Protein AF-A0A0D2MRW6-F1 (afdb_monomer_lite)

pLDDT: mean 80.61, std 19.68, range [34.69, 98.38]

Radius of gyration: 38.52 Å; chains: 1; bounding box: 114×59×110 Å

Foldseek 3Di:
DDPDDLQDPVSLVVLCVVLVVVLVVVLVVVVVCPQPPVVVVVLPVLVVSLVSLVVSLVNCVVVVPQEPVNLVSLLSSLLSCLSSLVLVSNLVSLCCNQPGRVVVHVVVVVVVVVVVVVVVVVVVVVVVVVVVVVVVVVVVVVVVVVVVVVVVVVVVVVVVVDDDDDDDDDDDDDDDDDDDDDDDDDDDDDDDDDDDDDDDDDPDPPPDPPPPDPDPPLLSSLLSLLLNLLLQLQQDLDRDVVVNVVSVVSDDVSSCPDPQVVLSVQLSVCLVVLVQVSNVVSLVVHDSSNVSSNVSSLLSSLLVNLLVCLVVDQKDFLVVSLVSSVVPDDPPLVSLVSNLVSLVVNCVPNPVVQSVQQNVCSVVVVRTMRGGD

Sequence (373 aa):
MQPHNLGDLDTCVRQWTVLRAEALAALAEHQLHISDAAGLATRPHLDPLVRRFRKLREALTSLGCRDAWAAEVYELSADACALAGNTAELLKCLQALVNTLYPAVEAQEARGAGRQLLQQGQQHHQQQQRQQQRQQQQQQRQQRQQQQRQQQQQQQQQAEGRPDPWDDAGTSCSGGRSAPDQAAAAGFSLQRGASWDGRGPSEAAAAAPTQHAPAGPLARRAEVHAALLLWFLCVPARPVAAEVAKRLRATPPEVVGSRDMQLALRAASALMRGNWVRLWAAARAAPPLVARVLQAGAPAARGRAARAAAAAYRVLPLGVFAGALGLEGGGCGRDAAAVRAALERAKDNLGSRWAGVALERLDGGDCADLAFR

Secondary structure (DSSP, 8-state):
-------SHHHHHHHHHHHHHHHHHHHHHHHHHTT-GGGGTTGGGSHHHHHHHHHHHHHHHHTT--SHHHHHHHHHHHHHHHHTT-HHHHHHHHHHIIIIIHHHHHHHHHHHHHHHHHHHHHHHHHHHHHHHHHHHHHHHHHHHHHHHHHHHHHHHHHHTTS----------------------------------------TT------------HHHHHHHHHHHHHHHHHHSSSS--HHHHHHHHHHS-HHHHTSHHHHHHHHHHHHHHTT-HHHHHHHHHTS-HHHHHHHHHHHHHHHHHHHHHHHHH-SEEEHHHHHHHTT-TTSTTHHHHHHHHHHHHHHHHHH-HHHHHHHHHHHHTT--SEEEP-

Organism: NCBI:txid145388

Structure (mmCIF, N/CA/C/O backbone):
data_AF-A0A0D2MRW6-F1
#
_entry.id   AF-A0A0D2MRW6-F1
#
loop_
_atom_site.group_PDB
_atom_site.id
_atom_site.type_symbol
_atom_site.label_atom_id
_atom_site.label_alt_id
_atom_site.label_comp_id
_atom_site.label_asym_id
_atom_site.label_entity_id
_atom_site.label_seq_id
_atom_site.pdbx_PDB_ins_code
_atom_site.Cartn_x
_atom_site.Cartn_y
_atom_site.Cartn_z
_atom_site.occupancy
_atom_site.B_iso_or_equiv
_atom_site.auth_seq_id
_atom_site.auth_comp_id
_atom_site.auth_asym_id
_atom_site.auth_atom_id
_atom_site.pdbx_PDB_model_num
ATOM 1 N N . MET A 1 1 ? 11.619 33.415 -0.789 1.00 49.91 1 MET A N 1
ATOM 2 C CA . MET A 1 1 ? 10.707 32.367 -0.280 1.00 49.91 1 MET A CA 1
ATOM 3 C C . MET A 1 1 ? 11.137 32.011 1.132 1.00 49.91 1 MET A C 1
ATOM 5 O O . MET A 1 1 ? 12.221 31.465 1.288 1.00 49.91 1 MET A O 1
ATOM 9 N N . GLN A 1 2 ? 10.364 32.393 2.151 1.00 42.56 2 GLN A N 1
ATOM 10 C CA . GLN A 1 2 ? 10.668 32.021 3.537 1.00 42.56 2 GLN A CA 1
ATOM 11 C C . GLN A 1 2 ? 10.428 30.511 3.728 1.00 42.56 2 GLN A C 1
ATOM 13 O O . GLN A 1 2 ? 9.444 29.990 3.195 1.00 42.56 2 GLN A O 1
ATOM 18 N N . PRO A 1 3 ? 11.310 29.780 4.433 1.00 55.06 3 PRO A N 1
ATOM 19 C CA . PRO A 1 3 ? 11.083 28.375 4.740 1.00 55.06 3 PRO A CA 1
ATOM 20 C C . PRO A 1 3 ? 9.918 28.277 5.728 1.00 55.06 3 PRO A C 1
ATOM 22 O O . PRO A 1 3 ? 10.070 28.568 6.910 1.00 55.06 3 PRO A O 1
ATOM 25 N N . HIS A 1 4 ? 8.734 27.897 5.244 1.00 59.66 4 HIS A N 1
ATOM 26 C CA . HIS A 1 4 ? 7.620 27.559 6.124 1.00 59.66 4 HIS A CA 1
ATOM 27 C C . HIS A 1 4 ? 8.046 26.392 7.014 1.00 59.66 4 HIS A C 1
ATOM 29 O O . HIS A 1 4 ? 8.290 25.285 6.530 1.00 59.66 4 HIS A O 1
ATOM 35 N N . ASN A 1 5 ? 8.187 26.674 8.307 1.00 66.56 5 ASN A N 1
ATOM 36 C CA . ASN A 1 5 ? 8.548 25.692 9.311 1.00 66.56 5 ASN A CA 1
ATOM 37 C C . ASN A 1 5 ? 7.395 24.681 9.401 1.00 66.56 5 ASN A C 1
ATOM 39 O O . ASN A 1 5 ? 6.291 25.028 9.813 1.00 66.56 5 ASN A O 1
ATOM 43 N N . LEU A 1 6 ? 7.627 23.444 8.963 1.00 69.94 6 LEU A N 1
ATOM 44 C CA . LEU A 1 6 ? 6.630 22.365 8.911 1.00 69.94 6 LEU A CA 1
ATOM 45 C C . LEU A 1 6 ? 6.348 21.732 10.286 1.00 69.94 6 LEU A C 1
ATOM 47 O O . LEU A 1 6 ? 5.912 20.591 10.368 1.00 69.94 6 LEU A O 1
ATOM 51 N N . GLY A 1 7 ? 6.623 22.459 11.369 1.00 80.75 7 GLY A N 1
ATOM 52 C CA . GLY A 1 7 ? 6.663 21.911 12.725 1.00 80.75 7 GLY A CA 1
ATOM 53 C C . GLY A 1 7 ? 5.306 21.566 13.338 1.00 80.75 7 GLY A C 1
ATOM 54 O O . GLY A 1 7 ? 5.285 21.058 14.450 1.00 80.75 7 GLY A O 1
ATOM 55 N N . ASP A 1 8 ? 4.197 21.835 12.651 1.00 93.06 8 ASP A N 1
ATOM 56 C CA . ASP A 1 8 ? 2.851 21.620 13.178 1.00 93.06 8 ASP A CA 1
ATOM 57 C C . ASP A 1 8 ? 2.026 20.677 12.287 1.00 93.06 8 ASP A C 1
ATOM 59 O O . ASP A 1 8 ? 2.085 20.732 11.049 1.00 93.06 8 ASP A O 1
ATOM 63 N N . LEU A 1 9 ? 1.242 19.815 12.937 1.00 94.44 9 LEU A N 1
ATOM 64 C CA . LEU A 1 9 ? 0.404 18.800 12.309 1.00 94.44 9 LEU A CA 1
ATOM 65 C C . LEU A 1 9 ? -0.652 19.441 11.403 1.00 94.44 9 LEU A C 1
ATOM 67 O O . LEU A 1 9 ? -0.850 18.972 10.281 1.00 94.44 9 LEU A O 1
ATOM 71 N N . ASP A 1 10 ? -1.246 20.565 11.812 1.00 95.56 10 ASP A N 1
ATOM 72 C CA . ASP A 1 10 ? -2.259 21.259 11.007 1.00 95.56 10 ASP A CA 1
ATOM 73 C C . ASP A 1 10 ? -1.681 21.778 9.687 1.00 95.56 10 ASP A C 1
ATOM 75 O O . ASP A 1 10 ? -2.340 21.773 8.641 1.00 95.56 10 ASP A O 1
ATOM 79 N N . THR A 1 11 ? -0.415 22.201 9.703 1.00 95.25 11 THR A N 1
ATOM 80 C CA . THR A 1 11 ? 0.291 22.610 8.484 1.00 95.25 11 THR A CA 1
ATOM 81 C C . THR A 1 11 ? 0.519 21.417 7.561 1.00 95.25 11 THR A C 1
ATOM 83 O O . THR A 1 11 ? 0.305 21.538 6.352 1.00 95.25 11 THR A O 1
ATOM 86 N N . CYS A 1 12 ? 0.884 20.257 8.112 1.00 95.88 12 CYS A N 1
ATOM 87 C CA . CYS A 1 12 ? 1.033 19.026 7.339 1.00 95.88 12 CYS A CA 1
ATOM 88 C C . CYS A 1 12 ? -0.302 18.579 6.717 1.00 95.88 12 CYS A C 1
ATOM 90 O O . CYS A 1 12 ? -0.328 18.225 5.538 1.00 95.88 12 CYS A O 1
ATOM 92 N N . VAL A 1 13 ? -1.416 18.667 7.454 1.00 96.75 13 VAL A N 1
ATOM 93 C CA . VAL A 1 13 ? -2.764 18.337 6.955 1.00 96.75 13 VAL A CA 1
ATOM 94 C C . VAL A 1 13 ? -3.175 19.262 5.806 1.00 96.75 13 VAL A C 1
ATOM 96 O O . VAL A 1 13 ? -3.592 18.780 4.752 1.00 96.75 13 VAL A O 1
ATOM 99 N N . ARG A 1 14 ? -2.994 20.584 5.943 1.00 96.19 14 ARG A N 1
ATOM 100 C CA . ARG A 1 14 ? -3.288 21.540 4.856 1.00 96.19 14 ARG A CA 1
ATOM 101 C C . ARG A 1 14 ? -2.461 21.258 3.602 1.00 96.19 14 ARG A C 1
ATOM 103 O O . ARG A 1 14 ? -2.995 21.269 2.494 1.00 96.19 14 ARG A O 1
ATOM 110 N N . GLN A 1 15 ? -1.164 20.994 3.769 1.00 95.81 15 GLN A N 1
ATOM 111 C CA . GLN A 1 15 ? -0.289 20.660 2.646 1.00 95.81 15 GLN A CA 1
ATOM 112 C C . GLN A 1 15 ? -0.680 19.343 1.981 1.00 95.81 15 GLN A C 1
ATOM 114 O O . GLN A 1 15 ? -0.657 19.262 0.753 1.00 95.81 15 GLN A O 1
ATOM 119 N N . TRP A 1 16 ? -1.057 18.338 2.773 1.00 97.06 16 TRP A N 1
ATOM 120 C CA . TRP A 1 16 ? -1.526 17.055 2.270 1.00 97.06 16 TRP A CA 1
ATOM 121 C C . TRP A 1 16 ? -2.763 17.208 1.388 1.00 97.06 16 TRP A C 1
ATOM 123 O O . TRP A 1 16 ? -2.761 16.670 0.289 1.00 97.06 16 TRP A O 1
ATOM 133 N N . THR A 1 17 ? -3.774 17.982 1.791 1.00 96.94 17 THR A N 1
ATOM 134 C CA . THR A 1 17 ? -4.999 18.169 0.990 1.00 96.94 17 THR A CA 1
ATOM 135 C C . THR A 1 17 ? -4.701 18.682 -0.420 1.00 96.94 17 THR A C 1
ATOM 137 O O . THR A 1 17 ? -5.194 18.124 -1.400 1.00 96.94 17 THR A O 1
ATOM 140 N N . VAL A 1 18 ? -3.849 19.707 -0.532 1.00 97.25 18 VAL A N 1
ATOM 141 C CA . VAL A 1 18 ? -3.443 20.271 -1.829 1.00 97.25 18 VAL A CA 1
ATOM 142 C C . VAL A 1 18 ? -2.606 19.261 -2.617 1.00 97.25 18 VAL A C 1
ATOM 144 O O . VAL A 1 18 ? -2.880 18.987 -3.783 1.00 97.25 18 VAL A O 1
ATOM 147 N N . LEU A 1 19 ? -1.601 18.667 -1.968 1.00 96.62 19 LEU A N 1
ATOM 148 C CA . LEU A 1 19 ? -0.667 17.741 -2.607 1.00 96.62 19 LEU A CA 1
ATOM 149 C C . LEU A 1 19 ? -1.351 16.453 -3.090 1.00 96.62 19 LEU A C 1
ATOM 151 O O . LEU A 1 19 ? -0.993 15.914 -4.134 1.00 96.62 19 LEU A O 1
ATOM 155 N N . ARG A 1 20 ? -2.355 15.979 -2.349 1.00 96.94 20 ARG A N 1
ATOM 156 C CA . ARG A 1 20 ? -3.175 14.817 -2.689 1.00 96.94 20 ARG A CA 1
ATOM 157 C C . ARG A 1 20 ? -3.976 15.068 -3.959 1.00 96.94 20 ARG A C 1
ATOM 159 O O . ARG A 1 20 ? -3.954 14.225 -4.848 1.00 96.94 20 ARG A O 1
ATOM 166 N N . ALA A 1 21 ? -4.642 16.218 -4.065 1.00 96.31 21 ALA A N 1
ATOM 167 C CA . ALA A 1 21 ? -5.410 16.573 -5.257 1.00 96.31 21 ALA A CA 1
ATOM 168 C C . ALA A 1 21 ? -4.517 16.647 -6.507 1.00 96.31 21 ALA A C 1
ATOM 170 O O . ALA A 1 21 ? -4.835 16.036 -7.526 1.00 96.31 21 ALA A O 1
ATOM 171 N N . GLU A 1 22 ? -3.364 17.315 -6.405 1.00 95.94 22 GLU A N 1
ATOM 172 C CA . GLU A 1 22 ? -2.386 17.400 -7.498 1.00 95.94 22 GLU A CA 1
ATOM 173 C C . GLU A 1 22 ? -1.854 16.020 -7.915 1.00 95.94 22 GLU A C 1
ATOM 175 O O . GLU A 1 22 ? -1.772 15.712 -9.103 1.00 95.94 22 GLU A O 1
ATOM 180 N N . ALA A 1 23 ? -1.510 15.167 -6.947 1.00 94.81 23 ALA A N 1
ATOM 181 C CA . ALA A 1 23 ? -0.982 13.839 -7.231 1.00 94.81 23 ALA A CA 1
ATOM 182 C C . ALA A 1 23 ? -2.023 12.917 -7.872 1.00 94.81 23 ALA A C 1
ATOM 184 O O . ALA A 1 23 ? -1.695 12.185 -8.803 1.00 94.81 23 ALA A O 1
ATOM 185 N N . LEU A 1 24 ? -3.275 12.963 -7.410 1.00 94.69 24 LEU A N 1
ATOM 186 C CA . LEU A 1 24 ? -4.364 12.200 -8.018 1.00 94.69 24 LEU A CA 1
ATOM 187 C C . LEU A 1 24 ? -4.648 12.668 -9.450 1.00 94.69 24 LEU A C 1
ATOM 189 O O . LEU A 1 24 ? -4.838 11.823 -10.323 1.00 94.69 24 LEU A O 1
ATOM 193 N N . ALA A 1 25 ? -4.601 13.978 -9.714 1.00 93.44 25 ALA A N 1
ATOM 194 C CA . ALA A 1 25 ? -4.730 14.517 -11.068 1.00 93.44 25 ALA A CA 1
ATOM 195 C C . ALA A 1 25 ? -3.600 14.019 -11.987 1.00 93.44 25 ALA A C 1
ATOM 197 O O . ALA A 1 25 ? -3.876 13.493 -13.063 1.00 93.44 25 ALA A O 1
ATOM 198 N N . ALA A 1 26 ? -2.345 14.080 -11.528 1.00 91.81 26 ALA A N 1
ATOM 199 C CA . ALA A 1 26 ? -1.194 13.586 -12.287 1.00 91.81 26 ALA A CA 1
ATOM 200 C C . ALA A 1 26 ? -1.258 12.068 -12.551 1.00 91.81 26 ALA A C 1
ATOM 202 O O . ALA A 1 26 ? -0.876 11.592 -13.622 1.00 91.81 26 ALA A O 1
ATOM 203 N N . LEU A 1 27 ? -1.753 11.286 -11.584 1.00 90.69 27 LEU A N 1
ATOM 204 C CA . LEU A 1 27 ? -1.948 9.844 -11.748 1.00 90.69 27 LEU A CA 1
ATOM 205 C C . LEU A 1 27 ? -3.055 9.527 -12.757 1.00 90.69 27 LEU A C 1
ATOM 207 O O . LEU A 1 27 ? -2.880 8.607 -13.557 1.00 90.69 27 LEU A O 1
ATOM 211 N N . ALA A 1 28 ? -4.161 10.273 -12.732 1.00 90.62 28 ALA A N 1
ATOM 212 C CA . ALA A 1 28 ? -5.261 10.115 -13.678 1.00 90.62 28 ALA A CA 1
ATOM 213 C C . ALA A 1 28 ? -4.832 10.482 -15.107 1.00 90.62 28 ALA A C 1
ATOM 215 O O . ALA A 1 28 ? -5.065 9.704 -16.030 1.00 90.62 28 ALA A O 1
ATOM 216 N N . GLU A 1 29 ? -4.134 11.608 -15.280 1.00 90.06 29 GLU A N 1
ATOM 217 C CA . GLU A 1 29 ? -3.581 12.030 -16.572 1.00 90.06 29 GLU A CA 1
ATOM 218 C C . GLU A 1 29 ? -2.644 10.960 -17.142 1.00 90.06 29 GLU A C 1
ATOM 220 O O . GLU A 1 29 ? -2.776 10.553 -18.294 1.00 90.06 29 GLU A O 1
ATOM 225 N N . HIS A 1 30 ? -1.746 10.409 -16.320 1.00 86.00 30 HIS A N 1
ATOM 226 C CA . HIS A 1 30 ? -0.854 9.365 -16.804 1.00 86.00 30 HIS A CA 1
ATOM 227 C C . HIS A 1 30 ? -1.573 8.058 -17.145 1.00 86.00 30 HIS A C 1
ATOM 229 O O . HIS A 1 30 ? -1.185 7.397 -18.104 1.00 86.00 30 HIS A O 1
ATOM 235 N N . GLN A 1 31 ? -2.611 7.666 -16.397 1.00 84.81 31 GLN A N 1
ATOM 236 C CA . GLN A 1 31 ? -3.382 6.455 -16.702 1.00 84.81 31 GLN A CA 1
ATOM 237 C C . GLN A 1 31 ? -4.005 6.498 -18.102 1.00 84.81 31 GLN A C 1
ATOM 239 O O . GLN A 1 31 ? -4.050 5.462 -18.762 1.00 84.81 31 GLN A O 1
ATOM 244 N N . LEU A 1 32 ? -4.400 7.681 -18.583 1.00 81.06 32 LEU A N 1
ATOM 245 C CA . LEU A 1 32 ? -4.887 7.867 -19.953 1.00 81.06 32 LEU A CA 1
ATOM 246 C C . LEU A 1 32 ? -3.791 7.638 -21.008 1.00 81.06 32 LEU A C 1
ATOM 248 O O . LEU A 1 32 ? -4.091 7.210 -22.119 1.00 81.06 32 LEU A O 1
ATOM 252 N N . HIS A 1 33 ? -2.524 7.864 -20.653 1.00 77.25 33 HIS A N 1
ATOM 253 C CA . HIS A 1 33 ? -1.378 7.782 -21.561 1.00 77.25 33 HIS A CA 1
ATOM 254 C C . HIS A 1 33 ? -0.574 6.476 -21.484 1.00 77.25 33 HIS A C 1
ATOM 256 O O . HIS A 1 33 ? 0.326 6.290 -22.299 1.00 77.25 33 HIS A O 1
ATOM 262 N N . ILE A 1 34 ? -0.870 5.548 -20.561 1.00 67.38 34 ILE A N 1
ATOM 263 C CA . ILE A 1 34 ? -0.147 4.258 -20.455 1.00 67.38 34 ILE A CA 1
ATOM 264 C C . ILE A 1 34 ? -0.222 3.444 -21.763 1.00 67.38 34 ILE A C 1
ATOM 266 O O . ILE A 1 34 ? 0.677 2.651 -22.044 1.00 67.38 34 ILE A O 1
ATOM 270 N N . SER A 1 35 ? -1.251 3.667 -22.584 1.00 64.00 35 SER A N 1
ATOM 271 C CA . SER A 1 35 ? -1.403 3.034 -23.899 1.00 64.00 35 SER A CA 1
ATOM 272 C C . SER A 1 35 ? -0.379 3.517 -24.934 1.00 64.00 35 SER A C 1
ATOM 274 O O . SER A 1 35 ? -0.072 2.780 -25.868 1.00 64.00 35 SER A O 1
ATOM 276 N N . ASP A 1 36 ? 0.198 4.708 -24.753 1.00 6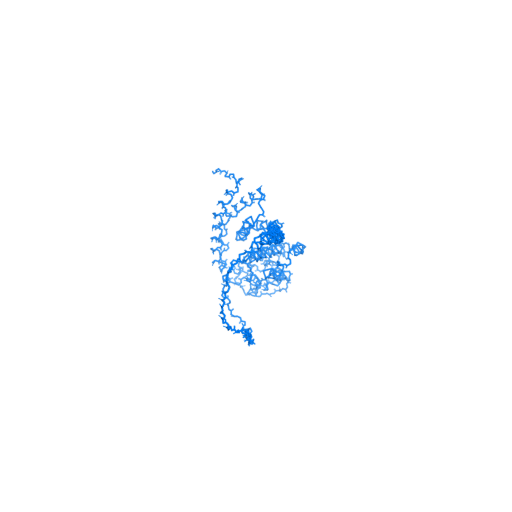2.44 36 ASP A N 1
ATOM 277 C CA . ASP A 1 36 ? 1.145 5.297 -25.693 1.00 62.44 36 ASP A CA 1
ATOM 278 C C . ASP A 1 36 ? 2.574 5.204 -25.156 1.00 62.44 36 ASP A C 1
ATOM 280 O O . ASP A 1 36 ? 2.989 5.925 -24.247 1.00 62.44 36 ASP A O 1
ATOM 284 N N . ALA A 1 37 ? 3.400 4.373 -25.798 1.00 55.09 37 ALA A N 1
ATOM 285 C CA . ALA A 1 37 ? 4.831 4.244 -25.496 1.00 55.09 37 ALA A CA 1
ATOM 286 C C . ALA A 1 37 ? 5.615 5.583 -25.557 1.00 55.09 37 ALA A C 1
ATOM 288 O O . ALA A 1 37 ? 6.747 5.662 -25.076 1.00 55.09 37 ALA A O 1
ATOM 289 N N . ALA A 1 38 ? 5.020 6.646 -26.118 1.00 55.19 38 ALA A N 1
ATOM 290 C CA . ALA A 1 38 ? 5.551 8.009 -26.134 1.00 55.19 38 ALA A CA 1
ATOM 291 C C . ALA A 1 38 ? 5.501 8.725 -24.762 1.00 55.19 38 ALA A C 1
ATOM 293 O O . ALA A 1 38 ? 6.235 9.693 -24.557 1.00 55.19 38 ALA A O 1
ATOM 294 N N . GLY A 1 39 ? 4.718 8.231 -23.794 1.00 55.97 39 GLY A N 1
ATOM 295 C CA . GLY A 1 39 ? 4.533 8.846 -22.468 1.00 55.97 39 GLY A CA 1
ATOM 296 C C . GLY A 1 39 ? 5.763 8.837 -21.547 1.00 55.97 39 GLY A C 1
ATOM 297 O O . GLY A 1 39 ? 5.710 9.330 -20.424 1.00 55.97 39 GLY A O 1
ATOM 298 N N . LEU A 1 40 ? 6.900 8.290 -21.989 1.00 59.25 40 LEU A N 1
ATOM 299 C CA . LEU A 1 40 ? 8.148 8.318 -21.219 1.00 59.25 40 LEU A CA 1
ATOM 300 C C . LEU A 1 40 ? 8.840 9.694 -21.244 1.00 59.25 40 LEU A C 1
ATOM 302 O O . LEU A 1 40 ? 9.659 9.964 -20.365 1.00 59.25 40 LEU A O 1
ATOM 306 N N . ALA A 1 41 ? 8.517 10.561 -22.210 1.00 60.91 41 ALA A N 1
ATOM 307 C CA . ALA A 1 41 ? 9.129 11.886 -22.346 1.00 60.91 41 ALA A CA 1
ATOM 308 C C . ALA A 1 41 ? 8.538 12.950 -21.393 1.00 60.91 41 ALA A C 1
ATOM 310 O O . ALA A 1 41 ? 9.210 13.932 -21.094 1.00 60.91 41 ALA A O 1
ATOM 311 N N . THR A 1 42 ? 7.332 12.746 -20.848 1.00 63.62 42 THR A N 1
ATOM 312 C CA . THR A 1 42 ? 6.627 13.693 -19.951 1.00 63.62 42 THR A CA 1
ATOM 313 C C . THR A 1 42 ? 7.021 13.591 -18.470 1.00 63.62 42 THR A C 1
ATOM 315 O O . THR A 1 42 ? 6.467 14.277 -17.614 1.00 63.62 42 THR A O 1
ATOM 318 N N . ARG A 1 43 ? 8.058 12.808 -18.150 1.00 67.12 43 ARG A N 1
ATOM 319 C CA . ARG A 1 43 ? 8.590 12.629 -16.786 1.00 67.12 43 ARG A CA 1
ATOM 320 C C . ARG A 1 43 ? 9.088 13.892 -16.048 1.00 67.12 43 ARG A C 1
ATOM 322 O O . ARG A 1 43 ? 8.927 13.909 -14.827 1.00 67.12 43 ARG A O 1
ATOM 329 N N . PRO A 1 44 ? 9.664 14.941 -16.681 1.00 66.44 44 PRO A N 1
ATOM 330 C CA . PRO A 1 44 ? 10.307 16.031 -15.931 1.00 66.44 44 PRO A CA 1
ATOM 331 C C . PRO A 1 44 ? 9.343 16.908 -15.110 1.00 66.44 44 PRO A C 1
ATOM 333 O O . PRO A 1 44 ? 9.791 17.655 -14.242 1.00 66.44 44 PRO A O 1
ATOM 336 N N . HIS A 1 45 ? 8.026 16.800 -15.308 1.00 83.12 45 HIS A N 1
ATOM 337 C CA . HIS A 1 45 ? 7.046 17.603 -14.567 1.00 83.12 45 HIS A CA 1
ATOM 338 C C . HIS A 1 45 ? 6.712 17.072 -13.162 1.00 83.12 45 HIS A C 1
ATOM 340 O O . HIS A 1 45 ? 6.105 17.792 -12.371 1.00 83.12 45 HIS A O 1
ATOM 346 N N . LEU A 1 46 ? 7.133 15.851 -12.806 1.00 92.12 46 LEU A N 1
ATOM 347 C CA . LEU A 1 46 ? 6.770 15.219 -11.527 1.00 92.12 46 LEU A CA 1
ATOM 348 C C . LEU A 1 46 ? 7.794 15.436 -10.405 1.00 92.12 46 LEU A C 1
ATOM 350 O O . LEU A 1 46 ? 7.493 15.205 -9.232 1.00 92.12 46 LEU A O 1
ATOM 354 N N . ASP A 1 47 ? 8.990 15.927 -10.724 1.00 93.94 47 ASP A N 1
ATOM 355 C CA . ASP A 1 47 ? 10.036 16.191 -9.731 1.00 93.94 47 ASP A CA 1
ATOM 356 C C . ASP A 1 47 ? 9.611 17.181 -8.629 1.00 93.94 47 ASP A C 1
ATOM 358 O O . ASP A 1 47 ? 9.892 16.915 -7.452 1.00 93.94 47 ASP A O 1
ATOM 362 N N . PRO A 1 48 ? 8.911 18.298 -8.930 1.00 95.50 48 PRO A N 1
ATOM 363 C CA . PRO A 1 48 ? 8.396 19.192 -7.894 1.00 95.50 48 PRO A CA 1
ATOM 364 C C . PRO A 1 48 ? 7.430 18.486 -6.935 1.00 95.50 48 PRO A C 1
ATOM 366 O O . PRO A 1 48 ? 7.493 18.712 -5.722 1.00 95.50 48 PRO A O 1
ATOM 369 N N . LEU A 1 49 ? 6.586 17.592 -7.462 1.00 95.75 49 LEU A N 1
ATOM 370 C CA . LEU A 1 49 ? 5.621 16.815 -6.686 1.00 95.75 49 LEU A CA 1
ATOM 371 C C . LEU A 1 49 ? 6.340 15.852 -5.730 1.00 95.75 49 LEU A C 1
ATOM 373 O O . LEU A 1 49 ? 6.081 15.858 -4.525 1.00 95.75 49 LEU A O 1
ATOM 377 N N . VAL A 1 50 ? 7.323 15.095 -6.231 1.00 96.75 50 VAL A N 1
ATOM 378 C CA . VAL A 1 50 ? 8.135 14.174 -5.413 1.00 96.75 50 VAL A CA 1
ATOM 379 C C . VAL A 1 50 ? 8.905 14.921 -4.318 1.00 96.75 50 VAL A C 1
ATOM 381 O O . VAL A 1 50 ? 8.963 14.455 -3.178 1.00 96.75 50 VAL A O 1
ATOM 384 N N . ARG A 1 51 ? 9.458 16.107 -4.614 1.00 96.62 51 ARG A N 1
ATOM 385 C CA . ARG A 1 51 ? 10.146 16.943 -3.610 1.00 96.62 51 ARG A CA 1
ATOM 386 C C . ARG A 1 51 ? 9.201 17.412 -2.504 1.00 96.62 51 ARG A C 1
ATOM 388 O O . ARG A 1 51 ? 9.599 17.422 -1.340 1.00 96.62 51 ARG A O 1
ATOM 395 N N . ARG A 1 52 ? 7.964 17.792 -2.840 1.00 97.06 52 ARG A N 1
ATOM 396 C CA . ARG A 1 52 ? 6.944 18.178 -1.849 1.00 97.06 52 ARG A CA 1
ATOM 397 C C . ARG A 1 52 ? 6.529 16.994 -0.983 1.00 97.06 52 ARG A C 1
ATOM 399 O O . ARG A 1 52 ? 6.511 17.135 0.237 1.00 97.06 52 ARG A O 1
ATOM 406 N N . PHE A 1 53 ? 6.305 15.822 -1.581 1.00 97.69 53 PHE A N 1
ATOM 407 C CA . PHE A 1 53 ? 6.044 14.600 -0.818 1.00 97.69 53 PHE A CA 1
ATOM 408 C C . PHE A 1 53 ? 7.187 14.260 0.131 1.00 97.69 53 PHE A C 1
ATOM 410 O O . PHE A 1 53 ? 6.937 13.900 1.278 1.00 97.69 53 PHE A O 1
ATOM 417 N N . ARG A 1 54 ? 8.439 14.400 -0.315 1.00 97.81 54 ARG A N 1
ATOM 418 C CA . ARG A 1 54 ? 9.606 14.153 0.534 1.00 97.81 54 ARG A CA 1
ATOM 419 C C . ARG A 1 54 ? 9.610 15.057 1.767 1.00 97.81 54 ARG A C 1
ATOM 421 O O . ARG A 1 54 ? 9.728 14.539 2.871 1.00 97.81 54 ARG A O 1
ATOM 428 N N . LYS A 1 55 ? 9.408 16.368 1.591 1.00 96.75 55 LYS A N 1
ATOM 429 C CA . LYS A 1 55 ? 9.320 17.322 2.712 1.00 96.75 55 LYS A CA 1
ATOM 430 C C . LYS A 1 55 ? 8.201 16.957 3.688 1.00 96.75 55 LYS A C 1
ATOM 432 O O . LYS A 1 55 ? 8.420 16.975 4.895 1.00 96.75 55 LYS A O 1
ATOM 437 N N . LEU A 1 56 ? 7.028 16.586 3.170 1.00 96.88 56 LEU A N 1
ATOM 438 C CA . LEU A 1 56 ? 5.902 16.160 4.000 1.00 96.88 56 LEU A CA 1
ATOM 439 C C . LEU A 1 56 ? 6.250 14.894 4.801 1.00 96.88 56 LEU A C 1
ATOM 441 O O . LEU A 1 56 ? 6.064 14.871 6.010 1.00 96.88 56 LEU A O 1
ATOM 445 N N . ARG A 1 57 ? 6.829 13.865 4.168 1.00 97.75 57 ARG A N 1
ATOM 446 C CA . ARG A 1 57 ? 7.259 12.635 4.859 1.00 97.75 57 ARG A CA 1
ATOM 447 C C . ARG A 1 57 ? 8.309 12.891 5.938 1.00 97.75 57 ARG A C 1
ATOM 449 O O . ARG A 1 57 ? 8.242 12.273 7.000 1.00 97.75 57 ARG A O 1
ATOM 456 N N . GLU A 1 58 ? 9.273 13.770 5.672 1.00 97.06 58 GLU A N 1
ATOM 457 C CA . GLU A 1 58 ? 10.297 14.173 6.644 1.00 97.06 58 GLU A CA 1
ATOM 458 C C . GLU A 1 58 ? 9.643 14.856 7.859 1.00 97.06 58 GLU A C 1
ATOM 460 O O . GLU A 1 58 ? 9.957 14.505 8.999 1.00 97.06 58 GLU A O 1
ATOM 465 N N . ALA A 1 59 ? 8.664 15.740 7.635 1.00 96.50 59 ALA A N 1
ATOM 466 C CA . ALA A 1 59 ? 7.892 16.372 8.706 1.00 96.50 59 ALA A CA 1
ATOM 467 C C . ALA A 1 59 ? 7.095 15.352 9.541 1.00 96.50 59 ALA A C 1
ATOM 469 O O . ALA A 1 59 ? 7.237 15.323 10.760 1.00 96.50 59 ALA A O 1
ATOM 470 N N . LEU A 1 60 ? 6.347 14.443 8.903 1.00 96.62 60 LEU A N 1
ATOM 471 C CA . LEU A 1 60 ? 5.604 13.374 9.594 1.00 96.62 60 LEU A CA 1
ATOM 472 C C . LEU A 1 60 ? 6.506 12.472 10.434 1.00 96.62 60 LEU A C 1
ATOM 474 O O . LEU A 1 60 ? 6.160 12.099 11.553 1.00 96.62 60 LEU A O 1
ATOM 478 N N . THR A 1 61 ? 7.679 12.139 9.897 1.00 96.75 61 THR A N 1
ATOM 479 C CA . THR A 1 61 ? 8.675 11.332 10.607 1.00 96.75 61 THR A CA 1
ATOM 480 C C . THR A 1 61 ? 9.201 12.076 11.831 1.00 96.75 61 THR A C 1
ATOM 482 O O . THR A 1 61 ? 9.349 11.471 12.890 1.00 96.75 61 THR A O 1
ATOM 485 N N . SER A 1 62 ? 9.427 13.387 11.705 1.00 96.25 62 SER A N 1
ATOM 486 C CA . SER A 1 62 ? 9.908 14.246 12.794 1.00 96.25 62 SER A CA 1
ATOM 487 C C . SER A 1 62 ? 8.860 14.414 13.898 1.00 96.25 62 SER A C 1
ATOM 489 O O . SER A 1 62 ? 9.206 14.453 15.074 1.00 96.25 62 SER A O 1
ATOM 491 N N . LEU A 1 63 ? 7.577 14.442 13.526 1.00 96.19 63 LEU A N 1
ATOM 492 C CA . LEU A 1 63 ? 6.435 14.453 14.445 1.00 96.19 63 LEU A CA 1
ATOM 493 C C . LEU A 1 63 ? 6.127 13.073 15.053 1.00 96.19 63 LEU A C 1
ATOM 495 O O . LEU A 1 63 ? 5.287 12.964 15.942 1.00 96.19 63 LEU A O 1
ATOM 499 N N . GLY A 1 64 ? 6.778 12.003 14.585 1.00 96.56 64 GLY A N 1
ATOM 500 C CA . GLY A 1 64 ? 6.512 10.641 15.047 1.00 96.56 64 GLY A CA 1
ATOM 501 C C . GLY A 1 64 ? 5.146 10.084 14.620 1.00 96.56 64 GLY A C 1
ATOM 502 O O . GLY A 1 64 ? 4.681 9.111 15.216 1.00 96.56 64 GLY A O 1
ATOM 503 N N . CYS A 1 65 ? 4.507 10.658 13.595 1.00 97.25 65 CYS A N 1
ATOM 504 C CA . CYS A 1 65 ? 3.217 10.201 13.077 1.00 97.25 65 CYS A CA 1
ATOM 505 C C . CYS A 1 65 ? 3.360 8.825 12.404 1.00 97.25 65 CYS A C 1
ATOM 507 O O . CYS A 1 65 ? 4.134 8.657 11.459 1.00 97.25 65 CYS A O 1
ATOM 509 N N . ARG A 1 66 ? 2.618 7.826 12.898 1.00 97.62 66 ARG A N 1
ATOM 510 C CA . ARG A 1 66 ? 2.633 6.432 12.402 1.00 97.62 66 ARG A CA 1
ATOM 511 C C . ARG A 1 66 ? 1.230 5.830 12.293 1.00 97.62 66 ARG A C 1
ATOM 513 O O . ARG A 1 66 ? 1.046 4.635 12.502 1.00 97.62 66 ARG A O 1
ATOM 520 N N . ASP A 1 67 ? 0.244 6.680 12.063 1.00 97.06 67 ASP A N 1
ATOM 521 C CA . ASP A 1 67 ? -1.160 6.307 11.943 1.00 97.06 67 ASP A CA 1
ATOM 522 C C . ASP A 1 67 ? -1.557 6.013 10.487 1.00 97.06 67 ASP A C 1
ATOM 524 O O . ASP A 1 67 ? -0.732 6.027 9.567 1.00 97.06 67 ASP A O 1
ATOM 528 N N . ALA A 1 68 ? -2.842 5.714 10.280 1.00 96.88 68 ALA A N 1
ATOM 529 C CA . ALA A 1 68 ? -3.397 5.418 8.961 1.00 96.88 68 ALA A CA 1
ATOM 530 C C . ALA A 1 68 ? -3.226 6.587 7.976 1.00 96.88 68 ALA A C 1
ATOM 532 O O . ALA A 1 68 ? -3.044 6.366 6.780 1.00 96.88 68 ALA A O 1
ATOM 533 N N . TRP A 1 69 ? -3.223 7.824 8.475 1.00 97.31 69 TRP A N 1
ATOM 534 C CA . TRP A 1 69 ? -3.004 9.002 7.646 1.00 97.31 69 TRP A CA 1
ATOM 535 C C . TRP A 1 69 ? -1.559 9.079 7.141 1.00 97.31 69 TRP A C 1
ATOM 537 O O . TRP A 1 69 ? -1.331 9.274 5.946 1.00 97.31 69 TRP A O 1
ATOM 547 N N . ALA A 1 70 ? -0.571 8.835 8.008 1.00 97.94 70 ALA A N 1
ATOM 548 C CA . ALA A 1 70 ? 0.821 8.731 7.578 1.00 97.94 70 ALA A CA 1
ATOM 549 C C . ALA A 1 70 ? 1.018 7.611 6.537 1.00 97.94 70 ALA A C 1
ATOM 551 O O . ALA A 1 70 ? 1.767 7.796 5.575 1.00 97.94 70 ALA A O 1
ATOM 552 N N . ALA A 1 71 ? 0.324 6.475 6.683 1.00 97.94 71 ALA A N 1
ATOM 553 C CA . ALA A 1 71 ? 0.336 5.411 5.679 1.00 97.94 71 ALA A CA 1
ATOM 554 C C . ALA A 1 71 ? -0.205 5.894 4.320 1.00 97.94 71 ALA A C 1
ATOM 556 O O . ALA A 1 71 ? 0.485 5.725 3.315 1.00 97.94 71 ALA A O 1
ATOM 557 N N . GLU A 1 72 ? -1.354 6.579 4.282 1.00 97.56 72 GLU A N 1
ATOM 558 C CA . GLU A 1 72 ? -1.931 7.134 3.043 1.00 97.56 72 GLU A CA 1
ATOM 559 C C . GLU A 1 72 ? -0.954 8.093 2.332 1.00 97.56 72 GLU A C 1
ATOM 561 O O . GLU A 1 72 ? -0.759 8.018 1.114 1.00 97.56 72 GLU A O 1
ATOM 566 N N . VAL A 1 73 ? -0.268 8.955 3.094 1.00 97.81 73 VAL A N 1
ATOM 567 C CA . VAL A 1 73 ? 0.735 9.890 2.556 1.00 97.81 73 VAL A CA 1
ATOM 568 C C . VAL A 1 73 ? 1.889 9.150 1.880 1.00 97.81 73 VAL A C 1
ATOM 570 O O . VAL A 1 73 ? 2.332 9.520 0.787 1.00 97.81 73 VAL A O 1
ATOM 573 N N . TYR A 1 74 ? 2.396 8.102 2.527 1.00 98.38 74 TYR A N 1
ATOM 574 C CA . TYR A 1 74 ? 3.491 7.303 1.989 1.00 98.38 74 TYR A CA 1
ATOM 575 C C . TYR A 1 74 ? 3.057 6.448 0.793 1.00 98.38 74 TYR A C 1
ATOM 577 O O . TYR A 1 74 ? 3.838 6.297 -0.147 1.00 98.38 74 TYR A O 1
ATOM 585 N N . GLU A 1 75 ? 1.831 5.924 0.790 1.00 97.56 75 GLU A N 1
ATOM 586 C CA . GLU A 1 75 ? 1.270 5.163 -0.328 1.00 97.56 75 GLU A CA 1
ATOM 587 C C . GLU A 1 75 ? 1.144 6.020 -1.586 1.00 97.56 75 GLU A C 1
ATOM 589 O O . GLU A 1 75 ? 1.635 5.627 -2.645 1.00 97.56 75 GLU A O 1
ATOM 594 N N . LEU A 1 76 ? 0.545 7.208 -1.476 1.00 97.19 76 LEU A N 1
ATOM 595 C CA . LEU A 1 76 ? 0.399 8.106 -2.621 1.00 97.19 76 LEU A CA 1
ATOM 596 C C . LEU A 1 76 ? 1.756 8.637 -3.091 1.00 97.19 76 LEU A C 1
ATOM 598 O O . LEU A 1 76 ? 2.000 8.782 -4.291 1.00 97.19 76 LEU A O 1
ATOM 602 N N . SER A 1 77 ? 2.685 8.870 -2.159 1.00 97.81 77 SER A N 1
ATOM 603 C CA . SER A 1 77 ? 4.049 9.201 -2.548 1.00 97.81 77 SER A CA 1
ATOM 604 C C . SER A 1 77 ? 4.749 8.052 -3.270 1.00 97.81 77 SER A C 1
ATOM 606 O O . SER A 1 77 ? 5.568 8.334 -4.143 1.00 97.81 77 SER A O 1
ATOM 608 N N . ALA A 1 78 ? 4.498 6.791 -2.912 1.00 97.56 78 ALA A N 1
ATOM 609 C CA . ALA A 1 78 ? 5.080 5.658 -3.622 1.00 97.56 78 ALA A CA 1
ATOM 610 C C . ALA A 1 78 ? 4.588 5.636 -5.077 1.00 97.56 78 ALA A C 1
ATOM 612 O O . ALA A 1 78 ? 5.403 5.490 -5.987 1.00 97.56 78 ALA A O 1
ATOM 613 N N . ASP A 1 79 ? 3.299 5.890 -5.314 1.00 95.62 79 ASP A N 1
ATOM 614 C CA . ASP A 1 79 ? 2.760 6.023 -6.671 1.00 95.62 79 ASP A CA 1
ATOM 615 C C . ASP A 1 79 ? 3.415 7.169 -7.446 1.00 95.62 79 ASP A C 1
ATOM 617 O O . ASP A 1 79 ? 3.861 6.965 -8.575 1.00 95.62 79 ASP A O 1
ATOM 621 N N . ALA A 1 80 ? 3.535 8.352 -6.834 1.00 95.31 80 ALA A N 1
ATOM 622 C CA . ALA A 1 80 ? 4.174 9.507 -7.460 1.00 95.31 80 ALA A CA 1
ATOM 623 C C . ALA A 1 80 ? 5.661 9.254 -7.771 1.00 95.31 80 ALA A C 1
ATOM 625 O O . ALA A 1 80 ? 6.137 9.598 -8.852 1.00 95.31 80 ALA A O 1
ATOM 626 N N . CYS A 1 81 ? 6.405 8.612 -6.862 1.00 95.94 81 CYS A N 1
ATOM 627 C CA . CYS A 1 81 ? 7.807 8.254 -7.084 1.00 95.94 81 CYS A CA 1
ATOM 628 C C . CYS A 1 81 ? 7.967 7.196 -8.182 1.00 95.94 81 CYS A C 1
ATOM 630 O O . CYS A 1 81 ? 8.880 7.306 -9.002 1.00 95.94 81 CYS A O 1
ATOM 632 N N . ALA A 1 82 ? 7.088 6.191 -8.215 1.00 93.94 82 ALA A N 1
ATOM 633 C CA . ALA A 1 82 ? 7.080 5.174 -9.260 1.00 93.94 82 ALA A CA 1
ATOM 634 C C . ALA A 1 82 ? 6.775 5.794 -10.628 1.00 93.94 82 ALA A C 1
ATOM 636 O O . ALA A 1 82 ? 7.458 5.492 -11.606 1.00 93.94 82 ALA A O 1
ATOM 637 N N . LEU A 1 83 ? 5.810 6.713 -10.674 1.00 91.50 83 LEU A N 1
ATOM 638 C CA . LEU A 1 83 ? 5.433 7.444 -11.875 1.00 91.50 83 LEU A CA 1
ATOM 639 C C . LEU A 1 83 ? 6.565 8.352 -12.390 1.00 91.50 83 LEU A C 1
ATOM 641 O O . LEU A 1 83 ? 6.890 8.332 -13.576 1.00 91.50 83 LEU A O 1
ATOM 645 N N . ALA A 1 84 ? 7.221 9.090 -11.492 1.00 92.62 84 ALA A N 1
ATOM 646 C CA . ALA A 1 84 ? 8.374 9.931 -11.816 1.00 92.62 84 ALA A CA 1
ATOM 647 C C . ALA A 1 84 ? 9.632 9.125 -12.201 1.00 92.62 84 ALA A C 1
ATOM 649 O O . ALA A 1 84 ? 10.625 9.695 -12.646 1.00 92.62 84 ALA A O 1
ATOM 650 N N . GLY A 1 85 ? 9.633 7.801 -12.004 1.00 91.44 85 GLY A N 1
ATOM 651 C CA . GLY A 1 85 ? 10.817 6.962 -12.193 1.00 91.44 85 GLY A CA 1
ATOM 652 C C . GLY A 1 85 ? 11.911 7.191 -11.141 1.00 91.44 85 GLY A C 1
ATOM 653 O O . GLY A 1 85 ? 13.050 6.769 -11.340 1.00 91.44 85 GLY A O 1
ATOM 654 N N . ASN A 1 86 ? 11.590 7.829 -10.011 1.00 94.88 86 ASN A N 1
ATOM 655 C CA . ASN A 1 86 ? 12.528 8.060 -8.915 1.00 94.88 86 ASN A CA 1
ATOM 656 C C . ASN A 1 86 ? 12.610 6.816 -8.016 1.00 94.88 86 ASN A C 1
ATOM 658 O O . ASN A 1 86 ? 11.959 6.715 -6.973 1.00 94.88 86 ASN A O 1
ATOM 662 N N . THR A 1 87 ? 13.414 5.842 -8.444 1.00 94.12 87 THR A N 1
ATOM 663 C CA . THR A 1 87 ? 13.517 4.521 -7.804 1.00 94.12 87 THR A CA 1
ATOM 664 C C . THR A 1 87 ? 14.090 4.560 -6.386 1.00 94.12 87 THR A C 1
ATOM 666 O O . THR A 1 87 ? 13.734 3.705 -5.573 1.00 94.12 87 THR A O 1
ATOM 669 N N . ALA A 1 88 ? 14.941 5.544 -6.074 1.00 95.44 88 ALA A N 1
ATOM 670 C CA . ALA A 1 88 ? 15.538 5.709 -4.752 1.00 95.44 88 ALA A CA 1
ATOM 671 C C . ALA A 1 88 ? 14.504 6.179 -3.719 1.00 95.44 88 ALA A C 1
ATOM 673 O O . ALA A 1 88 ? 14.394 5.591 -2.643 1.00 95.44 88 ALA A O 1
ATOM 674 N N . GLU A 1 89 ? 13.713 7.205 -4.047 1.00 96.81 89 GLU A N 1
ATOM 675 C CA . GLU A 1 89 ? 12.630 7.663 -3.168 1.00 96.81 89 GLU A CA 1
ATOM 676 C C . GLU A 1 89 ? 11.487 6.646 -3.093 1.00 96.81 89 GLU A C 1
ATOM 678 O O . GLU A 1 89 ? 10.923 6.445 -2.017 1.00 96.81 89 GLU A O 1
ATOM 683 N N . LEU A 1 90 ? 11.201 5.937 -4.192 1.00 97.06 90 LEU A N 1
ATOM 684 C CA . LEU A 1 90 ? 10.247 4.830 -4.194 1.00 97.06 90 LEU A CA 1
ATOM 685 C C . LEU A 1 90 ? 10.637 3.748 -3.181 1.00 97.06 90 LEU A C 1
ATOM 687 O O . LEU A 1 90 ? 9.807 3.357 -2.363 1.00 97.06 90 LEU A O 1
ATOM 691 N N . LEU A 1 91 ? 11.897 3.292 -3.195 1.00 96.88 91 LEU A N 1
ATOM 692 C CA . LEU A 1 91 ? 12.369 2.281 -2.246 1.00 96.88 91 LEU A CA 1
ATOM 693 C C . LEU A 1 91 ? 12.168 2.735 -0.797 1.00 96.88 91 LEU A C 1
ATOM 695 O O . LEU A 1 91 ? 11.663 1.960 0.012 1.00 96.88 91 LEU A O 1
ATOM 699 N N . LYS A 1 92 ? 12.528 3.985 -0.477 1.00 97.62 92 LYS A N 1
ATOM 700 C CA . LYS A 1 92 ? 12.346 4.543 0.871 1.00 97.62 92 LYS A CA 1
ATOM 701 C C . LYS A 1 92 ? 10.878 4.511 1.296 1.00 97.62 92 LYS A C 1
ATOM 703 O O . LYS A 1 92 ? 10.589 4.116 2.423 1.00 97.62 92 LYS A O 1
ATOM 708 N N . CYS A 1 93 ? 9.957 4.877 0.398 1.00 98.25 93 CYS A N 1
ATOM 709 C CA . CYS A 1 93 ? 8.521 4.842 0.683 1.00 98.25 93 CYS A CA 1
ATOM 710 C C . CYS A 1 93 ? 8.039 3.410 0.950 1.00 98.25 93 CYS A C 1
ATOM 712 O O . CYS A 1 93 ? 7.428 3.155 1.985 1.00 98.25 93 CYS A O 1
ATOM 714 N N . LEU A 1 94 ? 8.374 2.468 0.062 1.00 98.00 94 LEU A N 1
ATOM 715 C CA . LEU A 1 94 ? 7.988 1.060 0.197 1.00 98.00 94 LEU A CA 1
ATOM 716 C C . LEU A 1 94 ? 8.553 0.431 1.481 1.00 98.00 94 LEU A C 1
ATOM 718 O O . LEU A 1 94 ? 7.848 -0.284 2.190 1.00 98.00 94 LEU A O 1
ATOM 722 N N . GLN A 1 95 ? 9.814 0.715 1.815 1.00 97.56 95 GLN A N 1
ATOM 723 C CA . GLN A 1 95 ? 10.437 0.224 3.043 1.00 97.56 95 GLN A CA 1
ATOM 724 C C . GLN A 1 95 ? 9.788 0.811 4.298 1.00 97.56 95 GLN A C 1
ATOM 726 O O . GLN A 1 95 ? 9.580 0.068 5.255 1.00 97.56 95 GLN A O 1
ATOM 731 N N . ALA A 1 96 ? 9.474 2.107 4.318 1.00 98.19 96 ALA A N 1
ATOM 732 C CA . ALA A 1 96 ? 8.815 2.736 5.460 1.00 98.19 96 ALA A CA 1
ATOM 733 C C . ALA A 1 96 ? 7.387 2.207 5.668 1.00 98.19 96 ALA A C 1
ATOM 735 O O . ALA A 1 96 ? 7.006 1.921 6.803 1.00 98.19 96 ALA A O 1
ATOM 736 N N . LEU A 1 97 ? 6.632 2.004 4.581 1.00 98.31 97 LEU A N 1
ATOM 737 C CA . LEU A 1 97 ? 5.295 1.405 4.627 1.00 98.31 97 LEU A CA 1
ATOM 738 C C . LEU A 1 97 ? 5.330 0.011 5.253 1.00 98.31 97 LEU A C 1
ATOM 740 O O . LEU A 1 97 ? 4.679 -0.227 6.267 1.00 98.31 97 LEU A O 1
ATOM 744 N N . VAL A 1 98 ? 6.150 -0.878 4.689 1.00 97.81 98 VAL A N 1
ATOM 745 C CA . VAL A 1 98 ? 6.201 -2.291 5.084 1.00 97.81 98 VAL A CA 1
ATOM 746 C C . VAL A 1 98 ? 6.808 -2.495 6.474 1.00 97.81 98 VAL A C 1
ATOM 748 O O . VAL A 1 98 ? 6.337 -3.341 7.225 1.00 97.81 98 VAL A O 1
ATOM 751 N N . ASN A 1 99 ? 7.864 -1.757 6.831 1.00 97.38 99 ASN A N 1
ATOM 752 C CA . ASN A 1 99 ? 8.595 -2.014 8.079 1.00 97.38 99 ASN A CA 1
ATOM 753 C C . ASN A 1 99 ? 8.086 -1.219 9.278 1.00 97.38 99 ASN A C 1
ATOM 755 O O . ASN A 1 99 ? 8.322 -1.634 10.410 1.00 97.38 99 ASN A O 1
ATOM 759 N N . THR A 1 100 ? 7.456 -0.068 9.043 1.00 98.00 100 THR A N 1
ATOM 760 C CA . THR A 1 100 ? 7.167 0.889 10.115 1.00 98.00 100 THR A CA 1
ATOM 761 C C . THR A 1 100 ? 5.688 1.222 10.190 1.00 98.00 100 THR A C 1
ATOM 763 O O . THR A 1 100 ? 5.113 1.135 11.271 1.00 98.00 100 THR A O 1
ATOM 766 N N . LEU A 1 101 ? 5.069 1.615 9.073 1.00 97.94 101 LEU A N 1
ATOM 767 C CA . LEU A 1 101 ? 3.716 2.173 9.098 1.00 97.94 101 LEU A CA 1
ATOM 768 C C . LEU A 1 101 ? 2.643 1.089 9.191 1.00 97.94 101 LEU A C 1
ATOM 770 O O . LEU A 1 101 ? 1.830 1.155 10.105 1.00 97.94 101 LEU A O 1
ATOM 774 N N . TYR A 1 102 ? 2.651 0.061 8.338 1.00 97.75 102 TYR A N 1
ATOM 775 C CA . TYR A 1 102 ? 1.622 -0.986 8.410 1.00 97.75 102 TYR A CA 1
ATOM 776 C C . TYR A 1 102 ? 1.609 -1.745 9.741 1.00 97.75 102 TYR A C 1
ATOM 778 O O . TYR A 1 102 ? 0.531 -1.824 10.332 1.00 97.75 102 TYR A O 1
ATOM 786 N N . PRO A 1 103 ? 2.755 -2.187 10.302 1.00 97.81 103 PRO A N 1
ATOM 787 C CA . PRO A 1 103 ? 2.750 -2.801 11.629 1.00 97.81 103 PRO A CA 1
ATOM 788 C C . PRO A 1 103 ? 2.230 -1.857 12.726 1.00 97.81 103 PRO A C 1
ATOM 790 O O . PRO A 1 103 ? 1.570 -2.297 13.667 1.00 97.81 103 PRO A O 1
ATOM 793 N N . ALA A 1 104 ? 2.510 -0.551 12.625 1.00 97.38 104 ALA A N 1
ATOM 794 C CA . ALA A 1 104 ? 2.017 0.433 13.587 1.00 97.38 104 ALA A CA 1
ATOM 795 C C . ALA A 1 104 ? 0.499 0.645 13.477 1.00 97.38 104 ALA A C 1
ATOM 797 O O . ALA A 1 104 ? -0.176 0.681 14.506 1.00 97.38 104 ALA A O 1
ATOM 798 N N . VAL A 1 105 ? -0.035 0.733 12.256 1.00 97.25 105 VAL A N 1
ATOM 799 C CA . VAL A 1 105 ? -1.477 0.862 11.996 1.00 97.25 105 VAL A CA 1
ATOM 800 C C . VAL A 1 105 ? -2.225 -0.375 12.492 1.00 97.25 105 VAL A C 1
ATOM 802 O O . VAL A 1 105 ? -3.205 -0.240 13.218 1.00 97.25 105 VAL A O 1
ATOM 805 N N . GLU A 1 106 ? -1.720 -1.577 12.214 1.00 96.25 106 GLU A N 1
ATOM 806 C CA . GLU A 1 106 ? -2.307 -2.831 12.710 1.00 96.25 106 GLU A CA 1
ATOM 807 C C . GLU A 1 106 ? -2.308 -2.895 14.240 1.00 96.25 106 GLU A C 1
ATOM 809 O O . GLU A 1 106 ? -3.310 -3.258 14.859 1.00 96.25 106 GLU A O 1
ATOM 814 N N . ALA A 1 107 ? -1.214 -2.473 14.879 1.00 97.00 107 ALA A N 1
ATOM 815 C CA . ALA A 1 107 ? -1.149 -2.395 16.333 1.00 97.00 107 ALA A CA 1
ATOM 816 C C . ALA A 1 107 ? -2.147 -1.373 16.910 1.00 97.00 107 ALA A C 1
ATOM 818 O O . ALA A 1 107 ? -2.680 -1.584 18.002 1.00 97.00 107 ALA A O 1
ATOM 819 N N . GLN A 1 108 ? -2.413 -0.266 16.210 1.00 96.31 108 GLN A N 1
ATOM 820 C CA . GLN A 1 108 ? -3.427 0.715 16.609 1.00 96.31 108 GLN A CA 1
ATOM 821 C C . GLN A 1 108 ? -4.850 0.163 16.447 1.00 96.31 108 GLN A C 1
ATOM 823 O O . GLN A 1 108 ? -5.648 0.283 17.378 1.00 96.31 108 GLN A O 1
ATOM 828 N N . GLU A 1 109 ? -5.147 -0.491 15.323 1.00 95.56 109 GLU A N 1
ATOM 829 C CA . GLU A 1 109 ? -6.432 -1.149 15.050 1.00 95.56 109 GLU A CA 1
ATOM 830 C C . GLU A 1 109 ? -6.721 -2.240 16.095 1.00 95.56 109 GLU A C 1
ATOM 832 O O . GLU A 1 109 ? -7.792 -2.251 16.706 1.00 95.56 109 GLU A O 1
ATOM 837 N N . ALA A 1 110 ? -5.731 -3.084 16.403 1.00 95.88 110 ALA A N 1
ATOM 838 C CA . ALA A 1 110 ? -5.841 -4.121 17.427 1.00 95.88 110 ALA A CA 1
ATOM 839 C C . ALA A 1 110 ? -6.103 -3.540 18.829 1.00 95.88 110 ALA A C 1
ATOM 841 O O . ALA A 1 110 ? -6.924 -4.066 19.585 1.00 95.88 110 ALA A O 1
ATOM 842 N N . ARG A 1 111 ? -5.458 -2.418 19.185 1.00 96.94 111 ARG A N 1
ATOM 843 C CA . ARG A 1 111 ? -5.726 -1.709 20.451 1.00 96.94 111 ARG A CA 1
ATOM 844 C C . ARG A 1 111 ? -7.132 -1.115 20.488 1.00 96.94 111 ARG A C 1
ATOM 846 O O . ARG A 1 111 ? -7.770 -1.154 21.540 1.00 96.94 111 ARG A O 1
ATOM 853 N N . GLY A 1 112 ? -7.610 -0.568 19.371 1.00 95.69 112 GLY A N 1
ATOM 854 C CA . GLY A 1 112 ? -8.973 -0.054 19.234 1.00 95.69 112 GLY A CA 1
ATOM 855 C C . GLY A 1 112 ? -10.015 -1.152 19.445 1.00 95.69 112 GLY A C 1
ATOM 856 O O . GLY A 1 112 ? -10.890 -1.010 20.301 1.00 95.69 112 GLY A O 1
ATOM 857 N N . ALA A 1 113 ? -9.852 -2.284 18.756 1.00 95.69 113 ALA A N 1
ATOM 858 C CA . ALA A 1 113 ? -10.715 -3.455 18.903 1.00 95.69 113 ALA A CA 1
ATOM 859 C C . ALA A 1 113 ? -10.694 -4.014 20.338 1.00 95.69 113 ALA A C 1
ATOM 861 O O . ALA A 1 113 ? -11.745 -4.276 20.923 1.00 95.69 113 ALA A O 1
ATOM 862 N N . GLY A 1 114 ? -9.509 -4.118 20.952 1.00 96.88 114 GLY A N 1
ATOM 863 C CA . GLY A 1 114 ? -9.367 -4.546 22.346 1.00 96.88 114 GLY A CA 1
ATOM 864 C C . GLY A 1 114 ? -10.069 -3.610 23.336 1.00 96.88 114 GLY A C 1
ATOM 865 O O . GLY A 1 114 ? -10.758 -4.074 24.244 1.00 96.88 114 GLY A O 1
ATOM 866 N N . ARG A 1 115 ? -9.970 -2.286 23.143 1.00 97.38 115 ARG A N 1
ATOM 867 C CA . ARG A 1 115 ? -10.707 -1.302 23.957 1.00 97.38 115 ARG A CA 1
ATOM 868 C C . ARG A 1 115 ? -12.217 -1.446 23.801 1.00 97.38 115 ARG A C 1
ATOM 870 O O . ARG A 1 115 ? -12.925 -1.348 24.799 1.00 97.38 115 ARG A O 1
ATOM 877 N N . GLN A 1 116 ? -12.704 -1.691 22.589 1.00 96.56 116 GLN A N 1
ATOM 878 C CA . GLN A 1 116 ? -14.130 -1.877 22.338 1.00 96.56 116 GLN A CA 1
ATOM 879 C C . GLN A 1 116 ? -14.666 -3.143 23.020 1.00 96.56 116 GLN A C 1
ATOM 881 O O . GLN A 1 116 ? -15.706 -3.085 23.671 1.00 96.56 116 GLN A O 1
ATOM 886 N N . LEU A 1 117 ? -13.927 -4.255 22.960 1.00 97.19 117 LEU A N 1
ATOM 887 C CA . LEU A 1 117 ? -14.277 -5.486 23.676 1.00 97.19 117 LEU A CA 1
ATOM 888 C C . LEU A 1 117 ? -14.272 -5.291 25.198 1.00 97.19 117 LEU A C 1
ATOM 890 O O . LEU A 1 117 ? -15.191 -5.744 25.877 1.00 97.19 117 LEU A O 1
ATOM 894 N N . LEU A 1 118 ? -13.289 -4.567 25.742 1.00 97.25 118 LEU A N 1
ATOM 895 C CA . LEU A 1 118 ? -13.258 -4.231 27.169 1.00 97.25 118 LEU A CA 1
ATOM 896 C C . LEU A 1 118 ? -14.450 -3.358 27.580 1.00 97.25 118 LEU A C 1
ATOM 898 O O . LEU A 1 118 ? -15.049 -3.603 28.626 1.00 97.25 118 LEU A O 1
ATOM 902 N N . GLN A 1 119 ? -14.833 -2.375 26.761 1.00 96.94 119 GLN A N 1
ATOM 903 C CA . GLN A 1 119 ? -16.021 -1.555 27.016 1.00 96.94 119 GLN A CA 1
ATOM 904 C C . GLN A 1 119 ? -17.308 -2.389 26.972 1.00 96.94 119 GLN A C 1
ATOM 906 O O . GLN A 1 119 ? -18.149 -2.245 27.859 1.00 96.94 119 GLN A O 1
ATOM 911 N N . GLN A 1 120 ? -17.444 -3.303 26.006 1.00 96.25 120 GLN A N 1
ATOM 912 C CA . GLN A 1 120 ? -18.581 -4.228 25.951 1.00 96.25 120 GLN A CA 1
ATOM 913 C C . GLN A 1 120 ? -18.624 -5.146 27.182 1.00 96.25 120 GLN A C 1
ATOM 915 O O . GLN A 1 120 ? -19.685 -5.316 27.783 1.00 96.25 120 GLN A O 1
ATOM 920 N N . GLY A 1 121 ? -17.475 -5.666 27.622 1.00 97.12 121 GLY A N 1
ATOM 921 C CA . GLY A 1 121 ? -17.369 -6.468 28.843 1.00 97.12 121 GLY A CA 1
ATOM 922 C C . GLY A 1 121 ? -17.777 -5.698 30.105 1.00 97.12 121 GLY A C 1
ATOM 923 O O . GLY A 1 121 ? -18.521 -6.223 30.934 1.00 97.12 121 GLY A O 1
ATOM 924 N N . GLN A 1 122 ? -17.363 -4.432 30.235 1.00 97.06 122 GLN A N 1
ATOM 925 C CA . GLN A 1 122 ? -17.760 -3.576 31.361 1.00 97.06 122 GLN A CA 1
ATOM 926 C C . GLN A 1 122 ? -19.266 -3.282 31.368 1.00 97.06 122 GLN A C 1
ATOM 928 O O . GLN A 1 122 ? -19.891 -3.337 32.430 1.00 97.06 122 GLN A O 1
ATOM 933 N N . GLN A 1 123 ? -19.868 -3.026 30.202 1.00 97.19 123 GLN A N 1
ATOM 934 C CA . GLN A 1 123 ? -21.316 -2.827 30.091 1.00 97.19 123 GLN A CA 1
ATOM 935 C C . GLN A 1 123 ? -22.091 -4.089 30.492 1.00 97.19 123 GLN A C 1
ATOM 937 O O . GLN A 1 123 ? -23.036 -4.003 31.280 1.00 97.19 123 GLN A O 1
ATOM 942 N N . HIS A 1 124 ? -21.650 -5.265 30.034 1.00 97.00 124 HIS A N 1
ATOM 943 C CA . HIS A 1 124 ? -22.271 -6.539 30.400 1.00 97.00 124 HIS A CA 1
ATOM 944 C C . HIS A 1 124 ? -22.179 -6.820 31.907 1.00 97.00 124 HIS A C 1
ATOM 946 O O . HIS A 1 124 ? -23.172 -7.211 32.528 1.00 97.00 124 HIS A O 1
ATOM 952 N N . HIS A 1 125 ? -21.020 -6.561 32.522 1.00 96.88 125 HIS A N 1
ATOM 953 C CA . HIS A 1 125 ? -20.835 -6.748 33.962 1.00 96.88 125 HIS A CA 1
ATOM 954 C C . HIS A 1 125 ? -21.726 -5.801 34.783 1.00 96.88 125 HIS A C 1
ATOM 956 O O . HIS A 1 125 ? -22.358 -6.214 35.758 1.00 96.88 125 HIS A O 1
ATOM 962 N N . GLN A 1 126 ? -21.850 -4.540 34.359 1.00 97.75 126 GLN A N 1
ATOM 963 C CA . GLN A 1 126 ? -22.708 -3.570 35.036 1.00 97.75 126 GLN A CA 1
ATOM 964 C C . GLN A 1 126 ? -24.199 -3.928 34.911 1.00 97.75 126 GLN A C 1
ATOM 966 O O . GLN A 1 126 ? -24.965 -3.744 35.862 1.00 97.75 126 GLN A O 1
ATOM 971 N N . GLN A 1 127 ? -24.625 -4.484 33.773 1.00 97.38 127 GLN A N 1
ATOM 972 C CA . GLN A 1 127 ? -25.998 -4.959 33.594 1.00 97.38 127 GLN A CA 1
ATOM 973 C C . GLN A 1 127 ? -26.311 -6.159 34.502 1.00 97.38 127 GLN A C 1
ATOM 975 O O . GLN A 1 127 ? -27.391 -6.212 35.099 1.00 97.38 127 GLN A O 1
ATOM 980 N N . GLN A 1 128 ? -25.354 -7.074 34.678 1.00 97.81 128 GLN A N 1
ATOM 981 C CA . GLN A 1 128 ? -25.508 -8.232 35.559 1.00 97.81 128 GLN A CA 1
ATOM 982 C C . GLN A 1 128 ? -25.611 -7.823 37.039 1.00 97.81 128 GLN A C 1
ATOM 984 O O . GLN A 1 128 ? -26.491 -8.314 37.751 1.00 97.81 128 GLN A O 1
ATOM 989 N N . GLN A 1 129 ? -24.805 -6.854 37.493 1.00 97.44 129 GLN A N 1
ATOM 990 C CA . GLN A 1 129 ? -24.919 -6.312 38.856 1.00 97.44 129 GLN A CA 1
ATOM 991 C C . GLN A 1 129 ? -26.282 -5.646 39.109 1.00 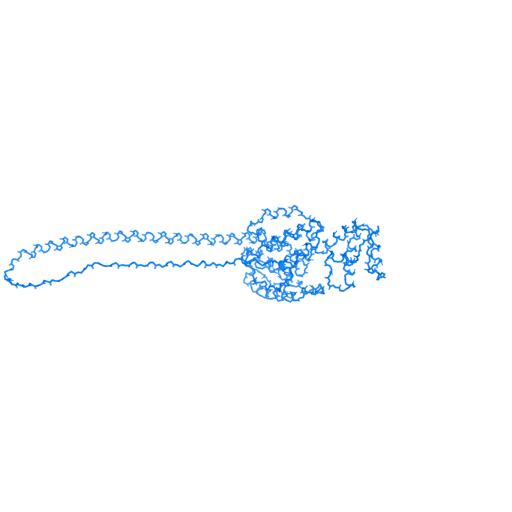97.44 129 GLN A C 1
ATOM 993 O O . GLN A 1 129 ? -26.885 -5.835 40.169 1.00 97.44 129 GLN A O 1
ATOM 998 N N . ARG A 1 130 ? -26.825 -4.911 38.126 1.00 97.94 130 ARG A N 1
ATOM 999 C CA . ARG A 1 130 ? -28.162 -4.301 38.249 1.00 97.94 130 ARG A CA 1
ATOM 1000 C C . ARG A 1 130 ? -29.278 -5.343 38.340 1.00 97.94 130 ARG A C 1
ATOM 1002 O O . ARG A 1 130 ? -30.249 -5.108 39.060 1.00 97.94 130 ARG A O 1
ATOM 1009 N N . GLN A 1 131 ? -29.168 -6.478 37.647 1.00 97.50 131 GLN A N 1
ATOM 1010 C CA . GLN A 1 131 ? -30.150 -7.561 37.783 1.00 97.50 131 GLN A CA 1
ATOM 1011 C C . GLN A 1 131 ? -30.132 -8.178 39.186 1.00 97.50 131 GLN A C 1
ATOM 1013 O O . GLN A 1 131 ? -31.201 -8.370 39.767 1.00 97.50 131 GLN A O 1
ATOM 1018 N N . GLN A 1 132 ? -28.950 -8.406 39.768 1.00 97.44 132 GLN A N 1
ATOM 1019 C CA . GLN A 1 132 ? -28.846 -8.932 41.134 1.00 97.44 132 GLN A CA 1
ATOM 1020 C C . GLN A 1 132 ? -29.430 -7.962 42.174 1.00 97.44 132 GLN A C 1
ATOM 1022 O O . GLN A 1 132 ? -30.204 -8.379 43.037 1.00 97.44 132 GLN A O 1
ATOM 1027 N N . GLN A 1 133 ? -29.161 -6.655 42.053 1.00 97.69 133 GLN A N 1
ATOM 1028 C CA . GLN A 1 133 ? -29.771 -5.656 42.944 1.00 97.69 133 GLN A CA 1
ATOM 1029 C C . GLN A 1 133 ? -31.299 -5.592 42.808 1.00 97.69 133 GLN A C 1
ATOM 1031 O O . GLN A 1 133 ? -32.000 -5.439 43.810 1.00 97.69 133 GLN A O 1
ATOM 1036 N N . ARG A 1 134 ? -31.846 -5.740 41.591 1.00 97.94 134 ARG A N 1
ATOM 1037 C CA . ARG A 1 134 ? -33.305 -5.775 41.387 1.00 97.94 134 ARG A CA 1
ATOM 1038 C C . ARG A 1 134 ? -33.953 -7.000 42.030 1.00 97.94 134 ARG A C 1
ATOM 1040 O O . ARG A 1 134 ? -35.023 -6.852 42.617 1.00 97.94 134 ARG A O 1
ATOM 1047 N N . GLN A 1 135 ? -33.314 -8.170 41.969 1.00 97.62 135 GLN A N 1
ATOM 1048 C CA . GLN A 1 135 ? -33.815 -9.360 42.667 1.00 97.62 135 GLN A CA 1
ATOM 1049 C C . GLN A 1 135 ? -33.820 -9.167 44.188 1.00 97.62 135 GLN A C 1
ATOM 1051 O O . GLN A 1 135 ? -34.824 -9.470 44.831 1.00 97.62 135 GLN A O 1
ATOM 1056 N N . GLN A 1 136 ? -32.761 -8.585 44.762 1.00 97.38 136 GLN A N 1
ATOM 1057 C CA . GLN A 1 136 ? -32.731 -8.291 46.200 1.00 97.38 136 GLN A CA 1
ATOM 1058 C C . GLN A 1 136 ? -33.807 -7.274 46.612 1.00 97.38 136 GLN A C 1
ATOM 1060 O O . GLN A 1 136 ? -34.490 -7.471 47.619 1.00 97.38 136 GLN A O 1
ATOM 1065 N N . GLN A 1 137 ? -34.035 -6.222 45.817 1.00 97.75 137 GLN A N 1
ATOM 1066 C CA . GLN A 1 137 ? -35.127 -5.278 46.086 1.00 97.75 137 GLN A CA 1
ATOM 1067 C C . GLN A 1 137 ? -36.513 -5.923 45.972 1.00 97.75 137 GLN A C 1
ATOM 1069 O O . GLN A 1 137 ? -37.403 -5.583 46.754 1.00 97.75 137 GLN A O 1
ATOM 1074 N N . GLN A 1 138 ? -36.723 -6.847 45.029 1.00 97.44 138 GLN A N 1
ATOM 1075 C CA . GLN A 1 138 ? -37.987 -7.582 44.933 1.00 97.44 138 GLN A CA 1
ATOM 1076 C C . GLN A 1 138 ? -38.226 -8.471 46.156 1.00 97.44 138 GLN A C 1
ATOM 1078 O O . GLN A 1 138 ? -39.337 -8.460 46.687 1.00 97.44 138 GLN A O 1
ATOM 1083 N N . GLN A 1 139 ? -37.200 -9.170 46.650 1.00 97.31 139 GLN A N 1
ATOM 1084 C CA . GLN A 1 139 ? -37.318 -9.969 47.874 1.00 97.31 139 GLN A CA 1
ATOM 1085 C C . GLN A 1 139 ? -37.637 -9.099 49.099 1.00 97.31 139 GLN A C 1
ATOM 1087 O O . GLN A 1 139 ? -38.549 -9.426 49.858 1.00 97.31 139 GLN A O 1
ATOM 1092 N N . GLN A 1 140 ? -36.981 -7.942 49.256 1.00 97.56 140 GLN A N 1
ATOM 1093 C CA . GLN A 1 140 ? -37.318 -7.007 50.339 1.00 97.56 140 GLN A CA 1
ATOM 1094 C C . GLN A 1 140 ? -38.747 -6.462 50.231 1.00 97.56 140 GLN A C 1
ATOM 1096 O O . GLN A 1 140 ? -39.432 -6.322 51.246 1.00 97.56 140 GLN A O 1
ATOM 1101 N N . ARG A 1 141 ? -39.227 -6.162 49.015 1.00 97.50 141 ARG A N 1
ATOM 1102 C CA . ARG A 1 141 ? -40.617 -5.723 48.818 1.00 97.50 141 ARG A CA 1
ATOM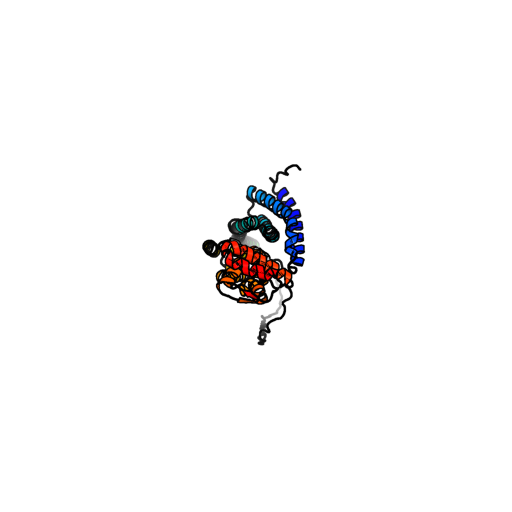 1103 C C . ARG A 1 141 ? -41.615 -6.817 49.186 1.00 97.50 141 ARG A C 1
ATOM 1105 O O . ARG A 1 141 ? -42.609 -6.493 49.828 1.00 97.50 141 ARG A O 1
ATOM 1112 N N . GLN A 1 142 ? -41.351 -8.079 48.842 1.00 97.00 142 GLN A N 1
ATOM 1113 C CA . GLN A 1 142 ? -42.218 -9.193 49.241 1.00 97.00 142 GLN A CA 1
ATOM 1114 C C . GLN A 1 142 ? -42.255 -9.381 50.762 1.00 97.00 142 GLN A C 1
ATOM 1116 O O . GLN A 1 142 ? -43.344 -9.518 51.318 1.00 97.00 142 GLN A O 1
ATOM 1121 N N . GLN A 1 143 ? -41.111 -9.298 51.452 1.00 97.00 143 GLN A N 1
ATOM 1122 C CA . GLN A 1 143 ? -41.089 -9.361 52.920 1.00 97.00 143 GLN A CA 1
ATOM 1123 C C . GLN A 1 143 ? -41.870 -8.212 53.567 1.00 97.00 143 GLN A C 1
ATOM 1125 O O . GLN A 1 143 ? -42.660 -8.447 54.481 1.00 97.00 143 GLN A O 1
ATOM 1130 N N . ARG A 1 144 ? -41.718 -6.974 53.072 1.00 97.19 144 ARG A N 1
ATOM 1131 C CA . ARG A 1 144 ? -42.516 -5.843 53.575 1.00 97.19 144 ARG A CA 1
ATOM 1132 C C . ARG A 1 144 ? -44.006 -6.024 53.311 1.00 97.19 144 ARG A C 1
ATOM 1134 O O . ARG A 1 144 ? -44.805 -5.691 54.179 1.00 97.19 144 ARG A O 1
ATOM 1141 N N . GLN A 1 145 ? -44.389 -6.567 52.155 1.00 96.88 145 GLN A N 1
ATOM 1142 C CA . GLN A 1 145 ? -45.794 -6.854 51.860 1.00 96.88 145 GLN A CA 1
ATOM 1143 C C . GLN A 1 145 ? -46.371 -7.926 52.793 1.00 96.88 145 GLN A C 1
ATOM 1145 O O . GLN A 1 145 ? -47.512 -7.790 53.230 1.00 96.88 145 GLN A O 1
ATOM 1150 N N . GLN A 1 146 ? -45.597 -8.960 53.138 1.00 95.69 146 GLN A N 1
ATOM 1151 C CA . GLN A 1 146 ? -46.019 -9.951 54.133 1.00 95.69 146 GLN A CA 1
ATOM 1152 C C . GLN A 1 146 ? -46.178 -9.338 55.528 1.00 95.69 146 GLN A C 1
ATOM 1154 O O . GLN A 1 146 ? -47.193 -9.590 56.175 1.00 95.69 146 GLN A O 1
ATOM 1159 N N . GLN A 1 147 ? -45.244 -8.490 55.971 1.00 95.94 147 GLN A N 1
ATOM 1160 C CA . GLN A 1 147 ? -45.388 -7.782 57.250 1.00 95.94 147 GLN A CA 1
ATOM 1161 C C . GLN A 1 147 ? -46.600 -6.843 57.260 1.00 95.94 147 GLN A C 1
ATOM 1163 O O . GLN A 1 147 ? -47.338 -6.812 58.243 1.00 95.94 147 GLN A O 1
ATOM 1168 N N . GLN A 1 148 ? -46.860 -6.125 56.162 1.00 96.19 148 GLN A N 1
ATOM 1169 C CA . GLN A 1 148 ? -48.057 -5.289 56.051 1.00 96.19 148 GLN A CA 1
ATOM 1170 C C . GLN A 1 148 ? -49.347 -6.112 56.098 1.00 96.19 148 GLN A C 1
ATOM 1172 O O . GLN A 1 148 ? -50.298 -5.697 56.756 1.00 96.19 148 GLN A O 1
ATOM 1177 N N . ARG A 1 149 ? -49.388 -7.288 55.453 1.00 95.50 149 ARG A N 1
ATOM 1178 C CA . ARG A 1 149 ? -50.550 -8.186 55.552 1.00 95.50 149 ARG A CA 1
ATOM 1179 C C . ARG A 1 149 ? -50.751 -8.722 56.967 1.00 95.50 149 ARG A C 1
ATOM 1181 O O . ARG A 1 149 ? -51.894 -8.792 57.400 1.00 95.50 149 ARG A O 1
ATOM 1188 N N . GLN A 1 150 ? -49.683 -9.059 57.693 1.00 94.44 150 GLN A N 1
ATOM 11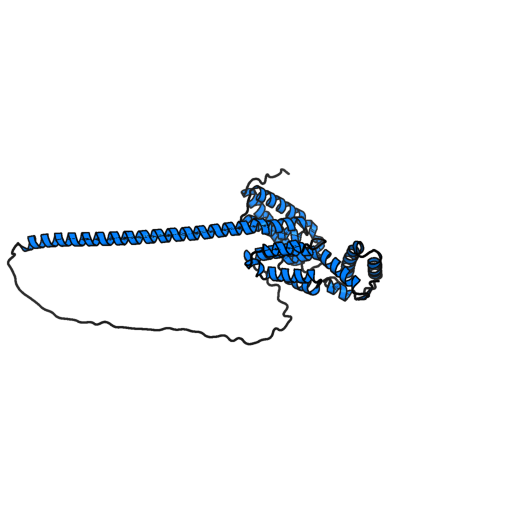89 C CA . GLN A 1 150 ? -49.809 -9.464 59.099 1.00 94.44 150 GLN A CA 1
ATOM 1190 C C . GLN A 1 150 ? -50.345 -8.327 59.978 1.00 94.44 150 GLN A C 1
ATOM 1192 O O . GLN A 1 150 ? -51.224 -8.569 60.802 1.00 94.44 150 GLN A O 1
ATOM 1197 N N . GLN A 1 151 ? -49.892 -7.084 59.771 1.00 92.88 151 GLN A N 1
ATOM 1198 C CA . GLN A 1 151 ? -50.460 -5.932 60.483 1.00 92.88 151 GLN A CA 1
ATOM 1199 C C . GLN A 1 151 ? -51.929 -5.681 60.120 1.00 92.88 151 GLN A C 1
ATOM 1201 O O . GLN A 1 151 ? -52.729 -5.405 61.011 1.00 92.88 151 GLN A O 1
ATOM 1206 N N . GLN A 1 152 ? -52.314 -5.816 58.845 1.00 93.12 152 GLN A N 1
ATOM 1207 C CA . GLN A 1 152 ? -53.721 -5.696 58.449 1.00 93.12 152 GLN A CA 1
ATOM 1208 C C . GLN A 1 152 ? -54.593 -6.812 59.029 1.00 93.12 152 GLN A C 1
ATOM 1210 O O . GLN A 1 152 ? -55.704 -6.522 59.457 1.00 93.12 152 GLN A O 1
ATOM 1215 N N . GLN A 1 153 ? -54.107 -8.056 59.104 1.00 90.19 153 GLN A N 1
ATOM 1216 C CA . GLN A 1 153 ? -54.858 -9.136 59.752 1.00 90.19 153 GLN A CA 1
ATOM 1217 C C . GLN A 1 153 ? -55.032 -8.903 61.255 1.00 90.19 153 GLN A C 1
ATOM 1219 O O . GLN A 1 153 ? -56.110 -9.171 61.774 1.00 90.19 153 GLN A O 1
ATOM 1224 N N . GLN A 1 154 ? -54.032 -8.354 61.953 1.00 86.94 154 GLN A N 1
ATOM 1225 C CA . GLN A 1 154 ? -54.207 -7.978 63.362 1.00 86.94 154 GLN A CA 1
ATOM 1226 C C . GLN A 1 154 ? -55.216 -6.837 63.545 1.00 86.94 154 GLN A C 1
ATOM 1228 O O . GLN A 1 154 ? -56.005 -6.878 64.486 1.00 86.94 154 GLN A O 1
ATOM 1233 N N . GLN A 1 155 ? -55.244 -5.849 62.642 1.00 84.56 155 GLN A N 1
ATOM 1234 C CA . GLN A 1 155 ? -56.271 -4.803 62.689 1.00 84.56 155 GLN A CA 1
ATOM 1235 C C . GLN A 1 155 ? -57.665 -5.333 62.338 1.00 84.56 155 GLN A C 1
ATOM 1237 O O . GLN A 1 155 ? -58.629 -4.927 62.979 1.00 84.56 155 GLN A O 1
ATOM 1242 N N . GLN A 1 156 ? -57.788 -6.260 61.382 1.00 82.50 156 GLN A N 1
ATOM 1243 C CA . GLN A 1 156 ? -59.074 -6.897 61.086 1.00 82.50 156 GLN A CA 1
ATOM 1244 C C . GLN A 1 156 ? -59.562 -7.756 62.252 1.00 82.50 156 GLN A C 1
ATOM 1246 O O . GLN A 1 156 ? -60.722 -7.631 62.607 1.00 82.50 156 GLN A O 1
ATOM 1251 N N . GLN A 1 157 ? -58.701 -8.513 62.938 1.00 78.12 157 GLN A N 1
ATOM 1252 C CA . GLN A 1 157 ? -59.124 -9.264 64.130 1.00 78.12 157 GLN A CA 1
ATOM 1253 C C . GLN A 1 157 ? -59.534 -8.360 65.307 1.00 78.12 157 GLN A C 1
ATOM 1255 O O . GLN A 1 157 ? -60.371 -8.758 66.112 1.00 78.12 157 GLN A O 1
ATOM 1260 N N . GLN A 1 158 ? -58.999 -7.137 65.413 1.00 69.69 158 GLN A N 1
ATOM 1261 C CA . GLN A 1 158 ? -59.496 -6.152 66.385 1.00 69.69 158 GLN A CA 1
ATOM 1262 C C . GLN A 1 158 ? -60.788 -5.456 65.936 1.00 69.69 158 GLN A C 1
ATOM 1264 O O . GLN A 1 158 ? -61.603 -5.104 66.785 1.00 69.69 158 GLN A O 1
ATOM 1269 N N . ALA A 1 159 ? -60.998 -5.266 64.632 1.00 64.19 159 ALA A N 1
ATOM 1270 C CA . ALA A 1 159 ? -62.228 -4.682 64.097 1.00 64.19 159 ALA A CA 1
ATOM 1271 C C . ALA A 1 159 ? -63.399 -5.684 64.087 1.00 64.19 159 ALA A C 1
ATOM 1273 O O . ALA A 1 159 ? -64.531 -5.306 64.370 1.00 64.19 159 ALA A O 1
ATOM 1274 N N . GLU A 1 160 ? -63.123 -6.963 63.837 1.00 62.59 160 GLU A N 1
ATOM 1275 C CA . GLU A 1 160 ? -64.097 -8.064 63.781 1.00 62.59 160 GLU A CA 1
ATOM 1276 C C . GLU A 1 160 ? -64.525 -8.549 65.182 1.00 62.59 160 GLU A C 1
ATOM 1278 O O . GLU A 1 160 ? -65.481 -9.302 65.329 1.00 62.59 160 GLU A O 1
ATOM 1283 N N . GLY A 1 161 ? -63.877 -8.050 66.242 1.00 54.09 161 GLY A N 1
ATOM 1284 C CA . GLY A 1 161 ? -64.321 -8.212 67.629 1.00 54.09 161 GLY A CA 1
ATOM 1285 C C . GLY A 1 161 ? -65.480 -7.295 68.039 1.00 54.09 161 GLY A C 1
ATOM 1286 O O . GLY A 1 161 ? -65.910 -7.347 69.193 1.00 54.09 161 GLY A O 1
ATOM 1287 N N . ARG A 1 162 ? -65.991 -6.443 67.140 1.00 45.06 162 ARG A N 1
ATOM 1288 C CA . ARG A 1 162 ? -67.198 -5.652 67.387 1.00 45.06 162 ARG A CA 1
ATOM 1289 C C . ARG A 1 162 ? -68.385 -6.353 66.708 1.00 45.06 162 ARG A C 1
ATOM 1291 O O . ARG A 1 162 ? -68.453 -6.341 65.484 1.00 45.06 162 ARG A O 1
ATOM 1298 N N . PRO A 1 163 ? -69.286 -6.998 67.472 1.00 43.44 163 PRO A N 1
ATOM 1299 C CA . PRO A 1 163 ? -70.446 -7.666 66.905 1.00 43.44 163 PRO A CA 1
ATOM 1300 C C . PRO A 1 163 ? -71.419 -6.595 66.414 1.00 43.44 163 PRO A C 1
ATOM 1302 O O . PRO A 1 163 ? -72.088 -5.960 67.228 1.00 43.44 163 PRO A O 1
ATOM 1305 N N . ASP A 1 164 ? -71.473 -6.372 65.104 1.00 45.34 164 ASP A N 1
ATOM 1306 C CA . ASP A 1 164 ? -72.597 -5.665 64.501 1.00 45.34 164 ASP A CA 1
ATOM 1307 C C . ASP A 1 164 ? -73.737 -6.678 64.263 1.00 45.34 164 ASP A C 1
ATOM 1309 O O . ASP A 1 164 ? -73.533 -7.695 63.592 1.00 45.34 164 ASP A O 1
ATOM 1313 N N . PRO A 1 165 ? -74.916 -6.459 64.875 1.00 45.09 165 PRO A N 1
ATOM 1314 C CA . PRO A 1 165 ? -76.142 -7.182 64.564 1.00 45.09 165 PRO A CA 1
ATOM 1315 C C . PRO A 1 165 ? -76.728 -6.657 63.241 1.00 45.09 165 PRO A C 1
ATOM 1317 O O . PRO A 1 165 ? -76.352 -5.568 62.815 1.00 45.09 165 PRO A O 1
ATOM 1320 N N . TRP A 1 166 ? -77.700 -7.377 62.666 1.00 45.00 166 TRP A N 1
ATOM 1321 C CA . TRP A 1 166 ? -78.458 -7.036 61.439 1.00 45.00 166 TRP A CA 1
ATOM 1322 C C . TRP A 1 166 ? -77.650 -7.253 60.139 1.00 45.00 166 TRP A C 1
ATOM 1324 O O . TRP A 1 166 ? -76.548 -6.740 60.007 1.00 45.00 166 TRP A O 1
ATOM 1334 N N . ASP A 1 167 ? -78.052 -7.955 59.080 1.00 36.00 167 ASP A N 1
ATOM 1335 C CA . ASP A 1 167 ? -79.196 -8.771 58.640 1.00 36.00 167 ASP A CA 1
ATOM 1336 C C . ASP A 1 167 ? -78.657 -9.531 57.394 1.00 36.00 167 ASP A C 1
ATOM 1338 O O . ASP A 1 167 ? -77.742 -9.058 56.720 1.00 36.00 167 ASP A O 1
ATOM 1342 N N . ASP A 1 168 ? -78.931 -10.817 57.197 1.00 38.72 168 ASP A N 1
ATOM 1343 C CA . ASP A 1 168 ? -80.044 -11.411 56.438 1.00 38.72 168 ASP A CA 1
ATOM 1344 C C . ASP A 1 168 ? -80.132 -11.096 54.918 1.00 38.72 168 ASP A C 1
ATOM 1346 O O . ASP A 1 168 ? -80.049 -9.961 54.461 1.00 38.72 168 ASP A O 1
ATOM 1350 N N . ALA A 1 169 ? -80.379 -12.178 54.169 1.00 36.50 169 ALA A N 1
ATOM 1351 C CA . ALA A 1 169 ? -80.873 -12.290 52.791 1.00 36.50 169 ALA A CA 1
ATOM 1352 C C . ALA A 1 169 ? -79.996 -11.879 51.573 1.00 36.50 169 ALA A C 1
ATOM 1354 O O . ALA A 1 169 ? -80.066 -10.775 51.044 1.00 36.50 169 ALA A O 1
ATOM 1355 N N . GLY A 1 170 ? -79.414 -12.904 50.931 1.00 40.41 170 GLY A N 1
ATOM 1356 C CA . GLY A 1 170 ? -80.015 -13.400 49.681 1.00 40.41 170 GLY A CA 1
ATOM 1357 C C . GLY A 1 170 ? -79.267 -13.228 48.344 1.00 40.41 170 GLY A C 1
ATOM 1358 O O . GLY A 1 170 ? -78.812 -12.149 47.985 1.00 40.41 170 GLY A O 1
ATOM 1359 N N . THR A 1 171 ? -79.393 -14.290 47.526 1.00 37.03 171 THR A N 1
ATOM 1360 C CA . THR A 1 171 ? -79.458 -14.299 46.036 1.00 37.03 171 THR A CA 1
ATOM 1361 C C . THR A 1 171 ? -78.122 -14.553 45.301 1.00 37.03 171 THR A C 1
ATOM 1363 O O . THR A 1 171 ? -77.230 -13.719 45.318 1.00 37.03 171 THR A O 1
ATOM 1366 N N . SER A 1 172 ? -77.859 -15.785 44.810 1.00 40.81 172 SER A N 1
ATOM 1367 C CA . SER A 1 172 ? -78.070 -16.296 43.416 1.00 40.81 172 SER A CA 1
ATOM 1368 C C . SER A 1 172 ? -77.330 -15.458 42.347 1.00 40.81 172 SER A C 1
ATOM 1370 O O . SER A 1 172 ? -77.464 -14.245 42.363 1.00 40.81 172 SER A O 1
ATOM 1372 N N . CYS A 1 173 ? -76.493 -15.932 41.406 1.00 34.97 173 CYS A N 1
ATOM 1373 C CA . CYS A 1 173 ? -76.613 -16.944 40.329 1.00 34.97 173 CYS A CA 1
ATOM 1374 C C . CYS A 1 173 ? -75.167 -17.263 39.821 1.00 34.97 173 CYS A C 1
ATOM 1376 O O . CYS A 1 173 ? -74.312 -16.387 39.865 1.00 34.97 173 CYS A O 1
ATOM 1378 N N . SER A 1 174 ? -74.762 -18.495 39.480 1.00 38.66 174 SER A N 1
ATOM 1379 C CA . SER A 1 174 ? -74.819 -19.161 38.152 1.00 38.66 174 SER A CA 1
ATOM 1380 C C . SER A 1 174 ? -73.923 -18.599 37.019 1.00 38.66 174 SER A C 1
ATOM 1382 O O . SER A 1 174 ? -74.162 -17.507 36.524 1.00 38.66 174 SER A O 1
ATOM 1384 N N . GLY A 1 175 ? -73.024 -19.453 36.492 1.00 35.16 175 GLY A N 1
ATOM 1385 C CA . GLY A 1 175 ? -72.460 -19.399 35.121 1.00 35.16 175 GLY A CA 1
ATOM 1386 C C . GLY A 1 175 ? -71.118 -18.655 34.978 1.00 35.16 175 GLY A C 1
ATOM 1387 O O . GLY A 1 175 ? -70.958 -17.576 35.513 1.00 35.16 175 GLY A O 1
ATOM 1388 N N . GLY A 1 176 ? -70.084 -19.129 34.278 1.00 34.69 176 GLY A N 1
ATOM 1389 C CA . GLY A 1 176 ? -69.968 -20.240 33.345 1.00 34.69 176 GLY A CA 1
ATOM 1390 C C . GLY A 1 176 ? -68.496 -20.547 33.021 1.00 34.69 176 GLY A C 1
ATOM 1391 O O . GLY A 1 176 ? -67.590 -19.750 33.248 1.00 34.69 176 GLY A O 1
ATOM 1392 N N . ARG A 1 177 ? -68.290 -21.763 32.514 1.00 43.41 177 ARG A N 1
ATOM 1393 C CA . ARG A 1 177 ? -67.034 -22.326 32.001 1.00 43.41 177 ARG A CA 1
ATOM 1394 C C . ARG A 1 177 ? -66.567 -21.590 30.739 1.00 43.41 177 ARG A C 1
ATOM 1396 O O . ARG A 1 177 ? -67.404 -21.226 29.920 1.00 43.41 177 ARG A O 1
ATOM 1403 N N . SER A 1 178 ? -65.257 -21.543 30.496 1.00 41.31 178 SER A N 1
ATOM 1404 C CA . SER A 1 178 ? -64.682 -21.722 29.151 1.00 41.31 178 SER A CA 1
ATOM 1405 C C . SER A 1 178 ? -63.233 -22.197 29.242 1.00 41.31 178 SER A C 1
ATOM 1407 O O . SER A 1 178 ? -62.473 -21.783 30.113 1.00 41.31 178 SER A O 1
ATOM 1409 N N . ALA A 1 179 ? -62.940 -23.163 28.381 1.00 44.19 179 ALA A N 1
ATOM 1410 C CA . ALA A 1 179 ? -61.770 -24.024 28.332 1.00 44.19 179 ALA A CA 1
ATOM 1411 C C . ALA A 1 179 ? -60.639 -23.395 27.474 1.00 44.19 179 ALA A C 1
ATOM 1413 O O . ALA A 1 179 ? -60.823 -22.299 26.943 1.00 44.19 179 ALA A O 1
ATOM 1414 N N . PRO A 1 180 ? -59.475 -24.061 27.347 1.00 62.69 180 PRO A N 1
ATOM 1415 C CA . PRO A 1 180 ? -58.328 -23.601 26.569 1.00 62.69 180 PRO A CA 1
ATOM 1416 C C . PRO A 1 180 ? -58.451 -24.044 25.103 1.00 62.69 180 PRO A C 1
ATOM 1418 O O . PRO A 1 180 ? -59.097 -25.055 24.835 1.00 62.69 180 PRO A O 1
ATOM 1421 N N . ASP A 1 181 ? -57.787 -23.359 24.167 1.00 36.12 181 ASP A N 1
ATOM 1422 C CA . ASP A 1 181 ? -57.610 -23.918 22.824 1.00 36.12 181 ASP A CA 1
ATOM 1423 C C . ASP A 1 181 ? -56.281 -23.548 22.150 1.00 36.12 181 ASP A C 1
ATOM 1425 O O . ASP A 1 181 ? -55.675 -22.506 22.410 1.00 36.12 181 ASP A O 1
ATOM 1429 N N . GLN A 1 182 ? -55.828 -24.502 21.340 1.00 44.06 182 GLN A N 1
ATOM 1430 C CA . GLN A 1 182 ? -54.519 -24.673 20.708 1.00 44.06 182 GLN A CA 1
ATOM 1431 C C . GLN A 1 182 ? -54.445 -24.039 19.304 1.00 44.06 182 GLN A C 1
ATOM 1433 O O . GLN A 1 182 ? -55.477 -23.821 18.684 1.00 44.06 182 GLN A O 1
ATOM 1438 N N . ALA A 1 183 ? -53.223 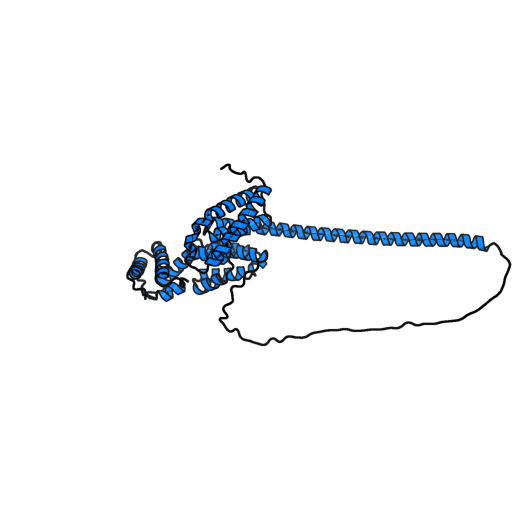-23.844 18.775 1.00 38.59 183 ALA A N 1
ATOM 1439 C CA . ALA A 1 183 ? -52.776 -24.078 17.372 1.00 38.59 183 ALA A CA 1
ATOM 1440 C C . ALA A 1 183 ? -51.438 -23.326 17.141 1.00 38.59 183 ALA A C 1
ATOM 1442 O O . ALA A 1 183 ? -51.338 -22.157 17.491 1.00 38.59 183 ALA A O 1
ATOM 1443 N N . ALA A 1 184 ? -50.296 -23.897 16.727 1.00 43.06 184 ALA A N 1
ATOM 1444 C CA . ALA A 1 184 ? -49.941 -24.758 15.584 1.00 43.06 184 ALA A CA 1
ATOM 1445 C C . ALA A 1 184 ? -49.943 -24.050 14.206 1.00 43.06 184 ALA A C 1
ATOM 1447 O O . ALA A 1 184 ? -51.007 -23.799 13.658 1.00 43.06 184 ALA A O 1
ATOM 1448 N N . ALA A 1 185 ? -48.742 -23.790 13.651 1.00 41.84 185 ALA A N 1
ATOM 1449 C CA . ALA A 1 185 ? -48.351 -23.778 12.217 1.00 41.84 185 ALA A CA 1
ATOM 1450 C C . ALA A 1 185 ? -46.893 -23.249 12.121 1.00 41.84 185 ALA A C 1
ATOM 1452 O O . ALA A 1 185 ? -46.617 -22.145 12.574 1.00 41.84 185 ALA A O 1
ATOM 1453 N N . ALA A 1 186 ? -45.852 -24.025 11.790 1.00 42.16 186 ALA A N 1
ATOM 1454 C CA . ALA A 1 186 ? -45.490 -24.638 10.502 1.00 42.16 186 ALA A CA 1
ATOM 1455 C C . ALA A 1 186 ? -45.277 -23.621 9.359 1.00 42.16 186 ALA A C 1
ATOM 1457 O O . ALA A 1 186 ? -46.209 -22.942 8.946 1.00 42.16 186 ALA A O 1
ATOM 1458 N N . GLY A 1 187 ? -44.050 -23.561 8.820 1.00 35.47 187 GLY A N 1
ATOM 1459 C CA . GLY A 1 187 ? -43.699 -22.705 7.679 1.00 35.47 187 GLY A CA 1
ATOM 1460 C C . GLY A 1 187 ? -42.233 -22.808 7.245 1.00 35.47 187 GLY A C 1
ATOM 1461 O O . GLY A 1 187 ? -41.479 -21.849 7.356 1.00 35.47 187 GLY A O 1
ATOM 1462 N N . PHE A 1 188 ? -41.832 -23.992 6.780 1.00 43.56 188 PHE A N 1
ATOM 1463 C CA . PHE A 1 188 ? -40.588 -24.257 6.045 1.00 43.56 188 PHE A CA 1
ATOM 1464 C C . PHE A 1 188 ? -40.616 -23.550 4.672 1.00 43.56 188 PHE A C 1
ATOM 1466 O O . PHE A 1 188 ? -41.618 -23.646 3.969 1.00 43.56 188 PHE A O 1
ATOM 1473 N N . SER A 1 189 ? -39.504 -22.951 4.231 1.00 45.03 189 SER A N 1
ATOM 1474 C CA . SER A 1 189 ? -39.238 -22.718 2.801 1.00 45.03 189 SER A CA 1
ATOM 1475 C C . SER A 1 189 ? -37.755 -22.938 2.494 1.00 45.03 189 SER A C 1
ATOM 1477 O O . SER A 1 189 ? -36.893 -22.130 2.835 1.00 45.03 189 SER A O 1
ATOM 1479 N N . LEU A 1 190 ? -37.482 -24.089 1.877 1.00 44.31 190 LEU A N 1
ATOM 1480 C CA . LEU A 1 190 ? -36.236 -24.466 1.217 1.00 44.31 190 LEU A CA 1
ATOM 1481 C C . LEU A 1 190 ? -36.416 -24.237 -0.293 1.00 44.31 190 LEU A C 1
ATOM 1483 O O . LEU A 1 190 ? -37.208 -24.928 -0.929 1.00 44.31 190 LEU A O 1
ATOM 1487 N N . GLN A 1 191 ? -35.626 -23.341 -0.875 1.00 39.84 191 GLN A N 1
ATOM 1488 C CA . GLN A 1 191 ? -35.278 -23.304 -2.305 1.00 39.84 191 GLN A CA 1
ATOM 1489 C C . GLN A 1 191 ? -33.746 -23.477 -2.338 1.00 39.84 191 GLN A C 1
ATOM 1491 O O . GLN A 1 191 ? -33.055 -22.678 -1.716 1.00 39.84 191 GLN A O 1
ATOM 1496 N N . ARG A 1 192 ? -33.082 -24.526 -2.863 1.00 37.38 192 ARG A N 1
ATOM 1497 C CA . ARG A 1 192 ? -33.241 -25.361 -4.078 1.00 37.38 192 ARG A CA 1
ATOM 1498 C C . ARG A 1 192 ? -33.514 -24.481 -5.302 1.00 37.38 192 ARG A C 1
ATOM 1500 O O . ARG A 1 192 ? -34.570 -23.883 -5.372 1.00 37.38 192 ARG A O 1
ATOM 1507 N N . GLY A 1 193 ? -32.670 -24.349 -6.315 1.00 38.22 193 GLY A N 1
ATOM 1508 C CA . GLY A 1 193 ? -31.342 -24.853 -6.646 1.00 38.22 193 GLY A CA 1
ATOM 1509 C C . GLY A 1 193 ? -31.029 -24.299 -8.047 1.00 38.22 193 GLY A C 1
ATOM 1510 O O . GLY A 1 193 ? -31.935 -24.194 -8.866 1.00 38.22 193 GLY A O 1
ATOM 1511 N N . ALA A 1 194 ? -29.785 -23.913 -8.318 1.00 40.75 194 ALA A N 1
ATOM 1512 C CA . ALA A 1 194 ? -29.324 -23.537 -9.657 1.00 40.75 194 ALA A CA 1
ATOM 1513 C C . ALA A 1 194 ? -28.007 -24.294 -9.888 1.00 40.75 194 ALA A C 1
ATOM 1515 O O . ALA A 1 194 ? -27.040 -24.104 -9.157 1.00 40.75 194 ALA A O 1
ATOM 1516 N N . SER A 1 195 ? -28.055 -25.398 -10.633 1.00 45.59 195 SER A N 1
ATOM 1517 C CA . SER A 1 195 ? -27.886 -25.428 -12.093 1.00 45.59 195 SER A CA 1
ATOM 1518 C C . SER A 1 195 ? -26.494 -24.947 -12.496 1.00 45.59 195 SER A C 1
ATOM 1520 O O . SER A 1 195 ? -26.295 -23.797 -12.876 1.00 45.59 195 SER A O 1
ATOM 1522 N N . TRP A 1 196 ? -25.523 -25.851 -12.362 1.00 40.12 196 TRP A N 1
ATOM 1523 C CA . TRP A 1 196 ? -24.180 -25.705 -12.911 1.00 40.12 196 TRP A CA 1
ATOM 1524 C C . TRP A 1 196 ? -24.203 -26.229 -14.345 1.00 40.12 196 TRP A C 1
ATOM 1526 O O . TRP A 1 196 ? -23.864 -27.384 -14.591 1.00 40.12 196 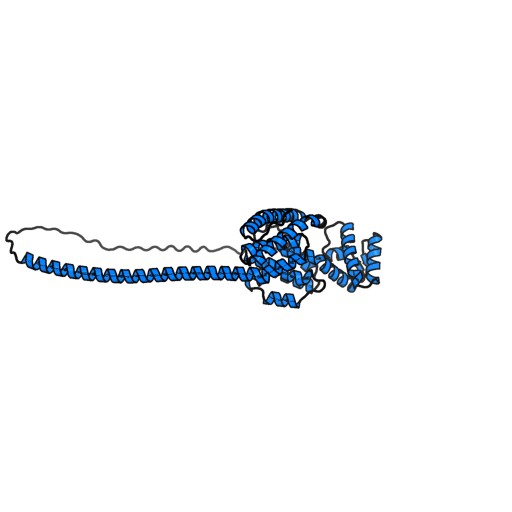TRP A O 1
ATOM 1536 N N . ASP A 1 197 ? -24.640 -25.392 -15.283 1.00 43.88 197 ASP A N 1
ATOM 1537 C CA . ASP A 1 197 ? -24.450 -25.683 -16.699 1.00 43.88 197 ASP A CA 1
ATOM 1538 C C . ASP A 1 197 ? -23.000 -25.401 -17.085 1.00 43.88 197 ASP A C 1
ATOM 1540 O O . ASP A 1 197 ? -22.496 -24.277 -17.010 1.00 43.88 197 ASP A O 1
ATOM 1544 N N . GLY A 1 198 ? -22.329 -26.475 -17.495 1.00 48.16 198 GLY A N 1
ATOM 1545 C CA . GLY A 1 198 ? -21.004 -26.450 -18.079 1.00 48.16 198 GLY A CA 1
ATOM 1546 C C . GLY A 1 198 ? -21.010 -25.672 -19.387 1.00 48.16 198 GLY A C 1
ATOM 1547 O O . GLY A 1 198 ? -21.575 -26.101 -20.391 1.00 48.16 198 GLY A O 1
ATOM 1548 N N . ARG A 1 199 ? -20.313 -24.538 -19.392 1.00 45.84 199 ARG A N 1
ATOM 1549 C CA . ARG A 1 199 ? -19.937 -23.829 -20.612 1.00 45.84 199 ARG A CA 1
ATOM 1550 C C . ARG A 1 199 ? -18.437 -23.569 -20.550 1.00 45.84 199 ARG A C 1
ATOM 1552 O O . ARG A 1 199 ? -17.957 -22.886 -19.650 1.00 45.84 199 ARG A O 1
ATOM 1559 N N . GLY A 1 200 ? -17.704 -24.220 -21.453 1.00 43.19 200 GLY A N 1
ATOM 1560 C CA . GLY A 1 200 ? -16.243 -24.216 -21.495 1.00 43.19 200 GLY A CA 1
ATOM 1561 C C . GLY A 1 200 ? -15.646 -22.811 -21.656 1.00 43.19 200 GLY A C 1
ATOM 1562 O O . GLY A 1 200 ? -16.307 -21.918 -22.194 1.00 43.19 200 GLY A O 1
ATOM 1563 N N . PRO A 1 201 ? -14.399 -22.594 -21.201 1.00 45.16 201 PRO A N 1
ATOM 1564 C CA . PRO A 1 201 ? -13.741 -21.307 -21.336 1.00 45.16 201 PRO A CA 1
ATOM 1565 C C . PRO A 1 201 ? -13.337 -21.092 -22.797 1.00 45.16 201 PRO A C 1
ATOM 1567 O O . PRO A 1 201 ? -12.333 -21.616 -23.268 1.00 45.16 201 PRO A O 1
ATOM 1570 N N . SER A 1 202 ? -14.140 -20.305 -23.512 1.00 43.22 202 SER A N 1
ATOM 1571 C CA . SER A 1 202 ? -13.709 -19.640 -24.737 1.00 43.22 202 SER A CA 1
ATOM 1572 C C . SER A 1 202 ? -12.660 -18.597 -24.358 1.00 43.22 202 SER A C 1
ATOM 1574 O O . SER A 1 202 ? -12.966 -17.597 -23.706 1.00 43.22 202 SER A O 1
ATOM 1576 N N . GLU A 1 203 ? -11.416 -18.855 -24.747 1.00 47.09 203 GLU A N 1
ATOM 1577 C CA . GLU A 1 203 ? -10.326 -17.886 -24.724 1.00 47.09 203 GLU A CA 1
ATOM 1578 C C . GLU A 1 203 ? -10.684 -16.643 -25.564 1.00 47.09 203 GLU A C 1
ATOM 1580 O O . GLU A 1 203 ? -11.384 -16.730 -26.571 1.00 47.09 203 GLU A O 1
ATOM 1585 N N . ALA A 1 204 ? -10.164 -15.488 -25.136 1.00 45.88 204 ALA A N 1
ATOM 1586 C CA . ALA A 1 204 ? -10.120 -14.215 -25.865 1.00 45.88 204 ALA A CA 1
ATOM 1587 C C . ALA A 1 204 ? -11.385 -13.329 -25.916 1.00 45.88 204 ALA A C 1
ATOM 1589 O O . ALA A 1 204 ? -11.536 -12.523 -26.833 1.00 45.88 204 ALA A O 1
ATOM 1590 N N . ALA A 1 205 ? -12.226 -13.336 -24.878 1.00 41.91 205 ALA A N 1
ATOM 1591 C CA . ALA A 1 205 ? -13.014 -12.136 -24.586 1.00 41.91 205 ALA A CA 1
ATOM 1592 C C . ALA A 1 205 ? -12.068 -11.067 -24.013 1.00 41.91 205 ALA A C 1
ATOM 1594 O O . ALA A 1 205 ? -11.592 -11.193 -22.883 1.00 41.91 205 ALA A O 1
ATOM 1595 N N . ALA A 1 206 ? -11.755 -10.048 -24.816 1.00 48.62 206 ALA A N 1
ATOM 1596 C CA . ALA A 1 206 ? -11.035 -8.852 -24.400 1.00 48.62 206 ALA A CA 1
ATOM 1597 C C . ALA A 1 206 ? -11.773 -8.214 -23.214 1.00 48.62 206 ALA A C 1
ATOM 1599 O O . ALA A 1 206 ? -12.750 -7.487 -23.389 1.00 48.62 206 ALA A O 1
ATOM 1600 N N . ALA A 1 207 ? -11.348 -8.561 -21.999 1.00 46.75 207 ALA A N 1
ATOM 1601 C CA . ALA A 1 207 ? -11.889 -8.010 -20.773 1.00 46.75 207 ALA A CA 1
ATOM 1602 C C . ALA A 1 207 ? -11.672 -6.499 -20.824 1.00 46.75 207 ALA A C 1
ATOM 1604 O O . ALA A 1 207 ? -10.535 -6.026 -20.762 1.00 46.75 207 ALA A O 1
ATOM 1605 N N . ALA A 1 208 ? -12.770 -5.760 -20.999 1.00 45.59 208 ALA A N 1
ATOM 1606 C CA . ALA A 1 208 ? -12.777 -4.315 -20.875 1.00 45.59 208 ALA A CA 1
ATOM 1607 C C . ALA A 1 208 ? -12.031 -3.937 -19.585 1.00 45.59 208 ALA A C 1
ATOM 1609 O O . ALA A 1 208 ? -12.187 -4.649 -18.586 1.00 45.59 208 ALA A O 1
ATOM 1610 N N . PRO A 1 209 ? -11.205 -2.876 -19.593 1.00 51.22 209 PRO A N 1
ATOM 1611 C CA . PRO A 1 209 ? -10.433 -2.477 -18.427 1.00 51.22 209 PRO A CA 1
ATOM 1612 C C . PRO A 1 209 ? -11.406 -2.170 -17.289 1.00 51.22 209 PRO A C 1
ATOM 1614 O O . PRO A 1 209 ? -12.016 -1.105 -17.237 1.00 51.22 209 PRO A O 1
ATOM 1617 N N . THR A 1 210 ? -11.603 -3.145 -16.400 1.00 49.84 210 THR A N 1
ATOM 1618 C CA . THR A 1 210 ? -12.393 -2.991 -15.184 1.00 49.84 210 THR A CA 1
ATOM 1619 C C . THR A 1 210 ? -11.777 -1.838 -14.422 1.00 49.84 210 THR A C 1
ATOM 1621 O O . THR A 1 210 ? -10.638 -1.944 -13.967 1.00 49.84 210 THR A O 1
ATOM 1624 N N . GLN A 1 211 ? -12.513 -0.731 -14.326 1.00 52.41 211 GLN A N 1
ATOM 1625 C CA . GLN A 1 211 ? -12.150 0.383 -13.466 1.00 52.41 211 GLN A CA 1
ATOM 1626 C C . GLN A 1 211 ? -11.909 -0.200 -12.074 1.00 52.41 211 GLN A C 1
ATOM 1628 O O . GLN A 1 211 ? -12.822 -0.747 -11.452 1.00 52.41 211 GLN A O 1
ATOM 1633 N N . HIS A 1 212 ? -10.650 -0.189 -11.636 1.00 57.75 212 HIS A N 1
ATOM 1634 C CA . HIS A 1 212 ? -10.268 -0.710 -10.336 1.00 57.75 212 HIS A CA 1
ATOM 1635 C C . HIS A 1 212 ? -10.936 0.166 -9.277 1.00 57.75 212 HIS A C 1
ATOM 1637 O O . HIS A 1 212 ? -10.458 1.257 -8.973 1.00 57.75 212 HIS A O 1
ATOM 1643 N N . ALA A 1 213 ? -12.065 -0.305 -8.738 1.00 60.38 213 ALA A N 1
ATOM 1644 C CA . ALA A 1 213 ? -12.640 0.241 -7.519 1.00 60.38 213 ALA A CA 1
ATOM 1645 C C . ALA A 1 213 ? -11.529 0.350 -6.459 1.00 60.38 213 ALA A C 1
ATOM 1647 O O . ALA A 1 213 ? -10.640 -0.513 -6.446 1.00 60.38 213 ALA A O 1
ATOM 1648 N N . PRO A 1 214 ? -11.544 1.390 -5.603 1.00 62.97 214 PRO A N 1
ATOM 1649 C CA . PRO A 1 214 ? -10.494 1.604 -4.617 1.00 62.97 214 PRO A CA 1
ATOM 1650 C C . PRO A 1 214 ? -10.340 0.333 -3.789 1.00 62.97 214 PRO A C 1
ATOM 1652 O O . PRO A 1 214 ? -11.253 -0.087 -3.076 1.00 62.97 214 PRO A O 1
ATOM 1655 N N . ALA A 1 215 ? -9.202 -0.329 -3.974 1.00 78.25 215 ALA A N 1
ATOM 1656 C CA . ALA A 1 215 ? -8.925 -1.592 -3.330 1.00 78.25 215 ALA A CA 1
ATOM 1657 C C . ALA A 1 215 ? -8.946 -1.357 -1.812 1.00 78.25 215 ALA A C 1
ATOM 1659 O O . ALA A 1 215 ? -8.400 -0.362 -1.332 1.00 78.25 215 ALA A O 1
ATOM 1660 N N . GLY A 1 216 ? -9.612 -2.232 -1.052 1.00 92.44 216 GLY A N 1
ATOM 1661 C CA . GLY A 1 216 ? -9.658 -2.097 0.405 1.00 92.44 216 GLY A CA 1
ATOM 1662 C C . GLY A 1 216 ? -8.245 -2.053 1.020 1.00 92.44 216 GLY A C 1
ATOM 1663 O O . GLY A 1 216 ? -7.286 -2.484 0.372 1.00 92.44 216 GLY A O 1
ATOM 1664 N N . PRO A 1 217 ? -8.088 -1.604 2.280 1.00 94.06 217 PRO A N 1
ATOM 1665 C CA . PRO A 1 217 ? -6.773 -1.406 2.902 1.00 94.06 217 PRO A CA 1
ATOM 1666 C C . PRO A 1 217 ? -5.851 -2.630 2.807 1.00 94.06 217 PRO A C 1
ATOM 1668 O O . PRO A 1 217 ? -4.663 -2.496 2.529 1.00 94.06 217 PRO A O 1
ATOM 1671 N N . LEU A 1 218 ? -6.404 -3.839 2.956 1.00 94.75 218 LEU A N 1
ATOM 1672 C CA . LEU A 1 218 ? -5.648 -5.087 2.823 1.00 94.75 218 LEU A CA 1
ATOM 1673 C C . LEU A 1 218 ? -5.092 -5.302 1.406 1.00 94.75 218 LEU A C 1
ATOM 1675 O O . LEU A 1 218 ? -3.951 -5.732 1.250 1.00 94.75 218 LEU A O 1
ATOM 1679 N N . ALA A 1 219 ? -5.879 -4.997 0.373 1.00 95.38 219 ALA A N 1
ATOM 1680 C CA . ALA A 1 219 ? -5.445 -5.133 -1.013 1.00 95.38 219 ALA A CA 1
ATOM 1681 C C . ALA A 1 219 ? -4.345 -4.114 -1.342 1.00 95.38 219 ALA A C 1
ATOM 1683 O O . ALA A 1 219 ? -3.334 -4.469 -1.944 1.00 95.38 219 ALA A O 1
ATOM 1684 N N . ARG A 1 220 ? -4.465 -2.879 -0.838 1.00 96.25 220 ARG A N 1
ATOM 1685 C CA . ARG A 1 220 ? -3.406 -1.877 -0.990 1.00 96.25 220 ARG A CA 1
ATOM 1686 C C . ARG A 1 220 ? -2.113 -2.270 -0.265 1.00 96.25 220 ARG A C 1
ATOM 1688 O O . ARG A 1 220 ? -1.035 -2.175 -0.852 1.00 96.25 220 ARG A O 1
ATOM 1695 N N . ARG A 1 221 ? -2.207 -2.799 0.963 1.00 96.88 221 ARG A N 1
ATOM 1696 C CA . ARG A 1 221 ? -1.059 -3.380 1.687 1.00 96.88 221 ARG A CA 1
ATOM 1697 C C . ARG A 1 221 ? -0.395 -4.483 0.859 1.00 96.88 221 ARG A C 1
ATOM 1699 O O . ARG A 1 221 ? 0.824 -4.478 0.683 1.00 96.88 221 ARG A O 1
ATOM 1706 N N . ALA A 1 222 ? -1.185 -5.394 0.296 1.00 97.06 222 ALA A N 1
ATOM 1707 C CA . ALA A 1 222 ? -0.675 -6.456 -0.564 1.00 97.06 222 ALA A CA 1
ATOM 1708 C C . ALA A 1 222 ? 0.048 -5.948 -1.807 1.00 97.06 222 ALA A C 1
ATOM 1710 O O . ALA A 1 222 ? 1.151 -6.417 -2.098 1.00 97.06 222 ALA A O 1
ATOM 1711 N N . GLU A 1 223 ? -0.520 -4.962 -2.492 1.00 97.00 223 GLU A N 1
ATOM 1712 C CA . GLU A 1 223 ? 0.107 -4.307 -3.633 1.00 97.00 223 GLU A CA 1
ATOM 1713 C C . GLU A 1 223 ? 1.471 -3.693 -3.262 1.00 97.00 223 GLU A C 1
ATOM 1715 O O . GLU A 1 223 ? 2.454 -3.884 -3.980 1.00 97.00 223 GLU A O 1
ATOM 1720 N N . VAL A 1 224 ? 1.573 -3.009 -2.119 1.00 97.88 224 VAL A N 1
ATOM 1721 C CA . VAL A 1 224 ? 2.828 -2.397 -1.647 1.00 97.88 224 VAL A CA 1
ATOM 1722 C C . VAL A 1 224 ? 3.882 -3.452 -1.292 1.00 97.88 224 VAL A C 1
ATOM 1724 O O . VAL A 1 224 ? 5.048 -3.312 -1.676 1.00 97.88 224 VAL A O 1
ATOM 1727 N N . HIS A 1 225 ? 3.500 -4.537 -0.612 1.00 97.88 225 HIS A N 1
ATOM 1728 C CA . HIS A 1 225 ? 4.416 -5.648 -0.326 1.00 97.88 225 HIS A CA 1
ATOM 1729 C C . HIS A 1 225 ? 4.899 -6.332 -1.617 1.00 97.88 225 HIS A C 1
ATOM 1731 O O . HIS A 1 225 ? 6.092 -6.614 -1.767 1.00 97.88 225 HIS A O 1
ATOM 1737 N N . ALA A 1 226 ? 3.989 -6.557 -2.567 1.00 97.31 226 ALA A N 1
ATOM 1738 C CA . ALA A 1 226 ? 4.278 -7.104 -3.889 1.00 97.31 226 ALA A CA 1
ATOM 1739 C C . ALA A 1 226 ? 5.260 -6.215 -4.675 1.00 97.31 226 ALA A C 1
ATOM 1741 O O . ALA A 1 226 ? 6.240 -6.705 -5.247 1.00 97.31 226 ALA A O 1
ATOM 1742 N N . ALA A 1 227 ? 5.039 -4.899 -4.647 1.00 97.50 227 ALA A N 1
ATOM 1743 C CA . ALA A 1 227 ? 5.905 -3.902 -5.263 1.00 97.50 227 ALA A CA 1
ATOM 1744 C C . ALA A 1 227 ? 7.311 -3.901 -4.640 1.00 97.50 227 ALA A C 1
ATOM 1746 O O . ALA A 1 227 ? 8.302 -3.925 -5.371 1.00 97.50 227 ALA A O 1
ATOM 1747 N N . LEU A 1 228 ? 7.424 -3.944 -3.306 1.00 97.56 228 LEU A N 1
ATOM 1748 C CA . LEU A 1 228 ? 8.719 -4.011 -2.616 1.00 97.56 228 LEU A CA 1
ATOM 1749 C C . LEU A 1 228 ? 9.493 -5.287 -2.967 1.00 97.56 228 LEU A C 1
ATOM 1751 O O . LEU A 1 228 ? 10.700 -5.234 -3.205 1.00 97.56 228 LEU A O 1
ATOM 1755 N N . LEU A 1 229 ? 8.809 -6.430 -3.029 1.00 96.81 229 LEU A N 1
ATOM 1756 C CA . LEU A 1 229 ? 9.421 -7.701 -3.409 1.00 96.81 229 LEU A CA 1
ATOM 1757 C C . LEU A 1 229 ? 10.010 -7.634 -4.820 1.00 96.81 229 LEU A C 1
ATOM 1759 O O . LEU A 1 229 ? 11.171 -7.992 -5.033 1.00 96.81 229 LEU A O 1
ATOM 1763 N N . LEU A 1 230 ? 9.223 -7.149 -5.782 1.00 95.88 230 LEU A N 1
ATOM 1764 C CA . LEU A 1 230 ? 9.658 -7.036 -7.171 1.00 95.88 230 LEU A CA 1
ATOM 1765 C C . LEU A 1 230 ? 10.740 -5.981 -7.365 1.00 95.88 230 LEU A C 1
ATOM 1767 O O . LEU A 1 230 ? 11.602 -6.165 -8.228 1.00 95.88 230 LEU A O 1
ATOM 1771 N N . TRP A 1 231 ? 10.755 -4.930 -6.544 1.00 96.19 231 TRP A N 1
ATOM 1772 C CA . TRP A 1 231 ? 11.812 -3.927 -6.570 1.00 96.19 231 TRP A CA 1
ATOM 1773 C C . TRP A 1 231 ? 13.188 -4.586 -6.405 1.00 96.19 231 TRP A C 1
ATOM 1775 O O . TRP A 1 231 ? 14.053 -4.373 -7.252 1.00 96.19 231 TRP A O 1
ATOM 1785 N N . PHE A 1 232 ? 13.371 -5.476 -5.418 1.00 95.44 232 PHE A N 1
ATOM 1786 C CA . PHE A 1 232 ? 14.656 -6.154 -5.153 1.00 95.44 232 PHE A CA 1
ATOM 1787 C C . PHE A 1 232 ? 15.126 -7.107 -6.261 1.00 95.44 232 PHE A C 1
ATOM 1789 O O . PHE A 1 232 ? 16.297 -7.497 -6.288 1.00 95.44 232 PHE A O 1
ATOM 1796 N N . LEU A 1 233 ? 14.231 -7.490 -7.170 1.00 92.81 233 LEU A N 1
ATOM 1797 C CA . LEU A 1 233 ? 14.543 -8.372 -8.291 1.00 92.81 233 LEU A CA 1
ATOM 1798 C C . LEU A 1 233 ? 14.760 -7.604 -9.597 1.00 92.81 233 LEU A C 1
ATOM 1800 O O . LEU A 1 233 ? 15.603 -7.984 -10.413 1.00 92.81 233 LEU A O 1
ATOM 1804 N N . CYS A 1 234 ? 13.988 -6.540 -9.816 1.00 89.75 234 CYS A N 1
ATOM 1805 C CA . CYS A 1 234 ? 13.900 -5.895 -11.120 1.00 89.75 234 CYS A CA 1
ATOM 1806 C C . CYS A 1 234 ? 14.740 -4.618 -11.216 1.00 89.75 234 CYS A C 1
ATOM 1808 O O . CYS A 1 234 ? 15.247 -4.332 -12.298 1.00 89.75 234 CYS A O 1
ATOM 1810 N N . VAL A 1 235 ? 14.895 -3.864 -10.121 1.00 87.38 235 VAL A N 1
ATOM 1811 C CA . VAL A 1 235 ? 15.505 -2.523 -10.151 1.00 87.38 235 VAL A CA 1
ATOM 1812 C C . VAL A 1 235 ? 17.027 -2.548 -9.934 1.00 87.38 235 VAL A C 1
ATOM 1814 O O . VAL A 1 235 ? 17.736 -1.929 -10.730 1.00 87.38 235 VAL A O 1
ATOM 1817 N N . PRO A 1 236 ? 17.583 -3.255 -8.929 1.00 86.00 236 PRO A N 1
ATOM 1818 C CA . PRO A 1 236 ? 19.027 -3.396 -8.791 1.00 86.00 236 PRO A CA 1
ATOM 1819 C C . PRO A 1 236 ? 19.675 -4.083 -9.998 1.00 86.00 236 PRO A C 1
ATOM 1821 O O . PRO A 1 236 ? 19.096 -4.972 -10.627 1.00 86.00 236 PRO A O 1
ATOM 1824 N N . ALA A 1 237 ? 20.938 -3.739 -10.268 1.00 77.81 237 ALA A N 1
ATOM 1825 C CA . ALA A 1 237 ? 21.729 -4.406 -11.303 1.00 77.81 237 ALA A CA 1
ATOM 1826 C C . ALA A 1 237 ? 21.890 -5.915 -11.032 1.00 77.81 237 ALA A C 1
ATOM 1828 O O . ALA A 1 237 ? 21.882 -6.722 -11.965 1.00 77.81 237 ALA A O 1
ATOM 1829 N N . ARG A 1 238 ? 22.002 -6.293 -9.749 1.00 80.19 238 ARG A N 1
ATOM 1830 C CA . ARG A 1 238 ? 22.072 -7.682 -9.283 1.00 80.19 238 ARG A CA 1
ATOM 1831 C C . ARG A 1 238 ? 20.858 -7.997 -8.401 1.00 80.19 238 ARG A C 1
ATOM 1833 O O . ARG A 1 238 ? 20.671 -7.300 -7.405 1.00 80.19 238 ARG A O 1
ATOM 1840 N N . PRO A 1 239 ? 20.051 -9.019 -8.736 1.00 81.38 239 PRO A N 1
ATOM 1841 C CA . PRO A 1 239 ? 18.897 -9.389 -7.926 1.00 81.38 239 PRO A CA 1
ATOM 1842 C C . PRO A 1 239 ? 19.345 -9.877 -6.545 1.00 81.38 239 PRO A C 1
ATOM 1844 O O . PRO A 1 239 ? 20.302 -10.642 -6.426 1.00 81.38 239 PRO A O 1
ATOM 1847 N N . VAL A 1 240 ? 18.631 -9.458 -5.500 1.00 91.12 240 VAL A N 1
ATOM 1848 C CA . VAL A 1 240 ? 18.977 -9.782 -4.107 1.00 91.12 240 VAL A CA 1
ATOM 1849 C C . VAL A 1 240 ? 18.022 -10.851 -3.570 1.00 91.12 240 VAL A C 1
ATOM 1851 O O . VAL A 1 240 ? 17.107 -10.569 -2.798 1.00 91.12 240 VAL A O 1
ATOM 1854 N N . ALA A 1 241 ? 18.218 -12.105 -3.991 1.00 90.25 241 ALA A N 1
ATOM 1855 C CA . ALA A 1 241 ? 17.324 -13.221 -3.646 1.00 90.25 241 ALA A CA 1
ATOM 1856 C C . ALA A 1 241 ? 17.186 -13.450 -2.126 1.00 90.25 241 ALA A C 1
ATOM 1858 O O . ALA A 1 241 ? 16.102 -13.773 -1.638 1.00 90.25 241 ALA A O 1
ATOM 1859 N N . ALA A 1 242 ? 18.263 -13.227 -1.366 1.00 92.81 242 ALA A N 1
ATOM 1860 C CA . ALA A 1 242 ? 18.247 -13.332 0.092 1.00 92.81 242 ALA A CA 1
ATOM 1861 C C . ALA A 1 242 ? 17.269 -12.334 0.739 1.00 92.81 242 ALA A C 1
ATOM 1863 O O . ALA A 1 242 ? 16.543 -12.697 1.667 1.00 92.81 242 ALA A O 1
ATOM 1864 N N . GLU A 1 243 ? 17.197 -11.106 0.215 1.00 92.31 243 GLU A N 1
ATOM 1865 C CA . GLU A 1 243 ? 16.271 -10.090 0.717 1.00 92.31 243 GLU A CA 1
ATOM 1866 C C . GLU A 1 243 ? 14.828 -10.453 0.359 1.00 92.31 243 GLU A C 1
ATOM 1868 O O . GLU A 1 243 ? 13.953 -10.347 1.210 1.00 92.31 243 GLU A O 1
ATOM 1873 N N . VAL A 1 244 ? 14.571 -11.007 -0.831 1.00 93.56 244 VAL A N 1
ATOM 1874 C CA . VAL A 1 244 ? 13.238 -11.530 -1.187 1.00 93.56 244 VAL A CA 1
ATOM 1875 C C . VAL A 1 244 ? 12.782 -12.623 -0.220 1.00 93.56 244 VAL A C 1
ATOM 1877 O O . VAL A 1 244 ? 11.677 -12.550 0.316 1.00 93.56 244 VAL A O 1
ATOM 1880 N N . ALA A 1 245 ? 13.639 -13.606 0.067 1.00 94.62 245 ALA A N 1
ATOM 1881 C CA . ALA A 1 245 ? 13.315 -14.677 1.007 1.00 94.62 245 ALA A CA 1
ATOM 1882 C C . ALA A 1 245 ? 13.100 -14.158 2.440 1.00 94.62 245 ALA A C 1
ATOM 1884 O O . ALA A 1 245 ? 12.265 -14.685 3.176 1.00 94.62 245 ALA A O 1
ATOM 1885 N N . LYS A 1 246 ? 13.853 -13.133 2.857 1.00 95.75 246 LYS A N 1
ATOM 1886 C CA . LYS A 1 246 ? 13.656 -12.453 4.145 1.00 95.75 246 LYS A CA 1
ATOM 1887 C C . LYS A 1 246 ? 12.307 -11.730 4.188 1.00 95.75 246 LYS A C 1
ATOM 1889 O O . LYS A 1 246 ? 11.580 -11.863 5.166 1.00 95.75 246 LYS A O 1
ATOM 1894 N N . ARG A 1 247 ? 11.950 -11.012 3.120 1.00 95.50 247 ARG A N 1
ATOM 1895 C CA . ARG A 1 247 ? 10.693 -10.255 3.010 1.00 95.50 247 ARG A CA 1
ATOM 1896 C C . ARG A 1 247 ? 9.474 -11.161 2.994 1.00 95.50 247 ARG A C 1
ATOM 1898 O O . ARG A 1 247 ? 8.515 -10.872 3.698 1.00 95.50 247 ARG A O 1
ATOM 1905 N N . LEU A 1 248 ? 9.528 -12.269 2.259 1.00 96.31 248 LEU A N 1
ATOM 1906 C CA . LEU A 1 248 ? 8.440 -13.246 2.234 1.00 96.31 248 LEU A CA 1
ATOM 1907 C C . LEU A 1 248 ? 8.185 -13.857 3.611 1.00 96.31 248 LEU A C 1
ATOM 1909 O O . LEU A 1 248 ? 7.036 -13.962 4.015 1.00 96.31 248 LEU A O 1
ATOM 1913 N N . ARG A 1 249 ? 9.244 -14.177 4.365 1.00 97.12 249 ARG A N 1
ATOM 1914 C CA . ARG A 1 249 ? 9.120 -14.686 5.741 1.00 97.12 249 ARG A CA 1
ATOM 1915 C C . ARG A 1 249 ? 8.531 -13.669 6.720 1.00 97.12 249 ARG A C 1
ATOM 1917 O O . ARG A 1 249 ? 7.889 -14.070 7.679 1.00 97.12 249 ARG A O 1
ATOM 1924 N N . ALA A 1 250 ? 8.768 -12.379 6.492 1.00 96.12 250 ALA A N 1
ATOM 1925 C CA . ALA A 1 250 ? 8.246 -11.300 7.329 1.00 96.12 250 ALA A CA 1
ATOM 1926 C C . ALA A 1 250 ? 6.858 -10.796 6.890 1.00 96.12 250 ALA A C 1
ATOM 1928 O O . ALA A 1 250 ? 6.288 -9.941 7.561 1.00 96.12 250 ALA A O 1
ATOM 1929 N N . THR A 1 251 ? 6.334 -11.260 5.753 1.00 96.62 251 THR A N 1
ATOM 1930 C CA . THR A 1 251 ? 5.044 -10.795 5.230 1.00 96.62 251 THR A CA 1
ATOM 1931 C C . THR A 1 251 ? 3.904 -11.576 5.893 1.00 96.62 251 THR A C 1
ATOM 1933 O O . THR A 1 251 ? 3.986 -12.806 5.933 1.00 96.62 251 THR A O 1
ATOM 1936 N N . PRO A 1 252 ? 2.839 -10.908 6.381 1.00 97.06 252 PRO A N 1
ATOM 1937 C CA . PRO A 1 252 ? 1.692 -11.589 6.980 1.00 97.06 252 PRO A CA 1
ATOM 1938 C C . PRO A 1 252 ? 1.044 -12.602 6.019 1.00 97.06 252 PRO A C 1
ATOM 1940 O O . PRO A 1 252 ? 0.967 -12.335 4.813 1.00 97.06 252 PRO A O 1
ATOM 1943 N N . PRO A 1 253 ? 0.567 -13.761 6.507 1.00 97.06 253 PRO A N 1
ATOM 1944 C CA . PRO A 1 253 ? 0.028 -14.821 5.653 1.00 97.06 253 PRO A CA 1
ATOM 1945 C C . PRO A 1 253 ? -1.201 -14.376 4.845 1.00 97.06 253 PRO A C 1
ATOM 1947 O O . PRO A 1 253 ? -1.365 -14.799 3.699 1.00 97.06 253 PRO A O 1
ATOM 1950 N N . GLU A 1 254 ? -2.019 -13.470 5.384 1.00 97.00 254 GLU A N 1
ATOM 1951 C CA . GLU A 1 254 ? -3.185 -12.890 4.706 1.00 97.00 254 GLU A CA 1
ATOM 1952 C C . GLU A 1 254 ? -2.757 -12.095 3.467 1.00 97.00 254 GLU A C 1
ATOM 1954 O O . GLU A 1 254 ? -3.377 -12.169 2.404 1.00 97.00 254 GLU A O 1
ATOM 1959 N N . VAL A 1 255 ? -1.640 -11.375 3.586 1.00 97.06 255 VAL A N 1
ATOM 1960 C CA . VAL A 1 255 ? -1.040 -10.611 2.493 1.00 97.06 255 VAL A CA 1
ATOM 1961 C C . VAL A 1 255 ? -0.424 -11.551 1.455 1.00 97.06 255 VAL A C 1
ATOM 1963 O O . VAL A 1 255 ? -0.576 -11.320 0.254 1.00 97.06 255 VAL A O 1
ATOM 1966 N N . VAL A 1 256 ? 0.215 -12.646 1.884 1.00 97.38 256 VAL A N 1
ATOM 1967 C CA . VAL A 1 256 ? 0.784 -13.660 0.976 1.00 97.38 256 VAL A CA 1
ATOM 1968 C C . VAL A 1 256 ? -0.293 -14.352 0.133 1.00 97.38 256 VAL A C 1
ATOM 1970 O O . VAL A 1 256 ? -0.077 -14.605 -1.056 1.00 97.38 256 VAL A O 1
ATOM 1973 N N . GLY A 1 257 ? -1.461 -14.628 0.716 1.00 96.62 257 GLY A N 1
ATOM 1974 C CA . GLY A 1 257 ? -2.592 -15.258 0.025 1.00 96.62 257 GLY A CA 1
ATOM 1975 C C . GLY A 1 257 ? -3.314 -14.355 -0.983 1.00 96.62 257 GLY A C 1
ATOM 1976 O O . GLY A 1 257 ? -4.097 -14.847 -1.795 1.00 96.62 257 GLY A O 1
ATOM 1977 N N . SER A 1 258 ? -3.058 -13.046 -0.961 1.00 96.75 258 SER A N 1
ATOM 1978 C CA . SER A 1 258 ? -3.734 -12.082 -1.832 1.00 96.75 258 SER A CA 1
ATOM 1979 C C . SER A 1 258 ? -3.413 -12.280 -3.322 1.00 96.75 258 SER A C 1
ATOM 1981 O O . SER A 1 258 ? -2.303 -12.660 -3.706 1.00 96.75 258 SER A O 1
ATOM 1983 N N . ARG A 1 259 ? -4.377 -11.951 -4.194 1.00 95.38 259 ARG A N 1
ATOM 1984 C CA . ARG A 1 259 ? -4.211 -12.011 -5.659 1.00 95.38 259 ARG A CA 1
ATOM 1985 C C . ARG A 1 259 ? -2.985 -11.225 -6.136 1.00 95.38 259 ARG A C 1
ATOM 1987 O O . ARG A 1 259 ? -2.241 -11.713 -6.985 1.00 95.38 259 ARG A O 1
ATOM 1994 N N . ASP A 1 260 ? -2.771 -10.042 -5.576 1.00 94.81 260 ASP A N 1
ATOM 1995 C CA . ASP A 1 260 ? -1.721 -9.112 -5.994 1.00 94.81 260 ASP A CA 1
ATOM 1996 C C . ASP A 1 260 ? -0.329 -9.650 -5.660 1.00 94.81 260 ASP A C 1
ATOM 1998 O O . ASP A 1 260 ? 0.570 -9.643 -6.508 1.00 94.81 260 ASP A O 1
ATOM 2002 N N . MET A 1 261 ? -0.171 -10.227 -4.465 1.00 96.62 261 MET A N 1
ATOM 2003 C CA . MET A 1 261 ? 1.062 -10.912 -4.093 1.00 96.62 261 MET A CA 1
ATOM 2004 C C . MET A 1 261 ? 1.305 -12.149 -4.963 1.00 96.62 261 MET A C 1
ATOM 2006 O O . MET A 1 261 ? 2.428 -12.372 -5.413 1.00 96.62 261 MET A O 1
ATOM 2010 N N . GLN A 1 262 ? 0.269 -12.933 -5.276 1.00 96.25 262 GLN A N 1
ATOM 2011 C CA . GLN A 1 262 ? 0.405 -14.097 -6.159 1.00 96.25 262 GLN A CA 1
ATOM 2012 C C . GLN A 1 262 ? 0.842 -13.708 -7.579 1.00 96.25 262 GLN A C 1
ATOM 2014 O O . GLN A 1 262 ? 1.684 -14.383 -8.178 1.00 96.25 262 GLN A O 1
ATOM 2019 N N . LEU A 1 263 ? 0.325 -12.601 -8.120 1.00 94.69 263 LEU A N 1
ATOM 2020 C CA . LEU A 1 263 ? 0.777 -12.057 -9.403 1.00 94.69 263 LEU A CA 1
ATOM 2021 C C . LEU A 1 263 ? 2.247 -11.630 -9.344 1.00 94.69 263 LEU A C 1
ATOM 2023 O O . LEU A 1 263 ? 3.021 -11.978 -10.239 1.00 94.69 263 LEU A O 1
ATOM 2027 N N . ALA A 1 264 ? 2.658 -10.958 -8.269 1.00 95.44 264 ALA A N 1
ATOM 2028 C CA . ALA A 1 264 ? 4.050 -10.571 -8.081 1.00 95.44 264 ALA A CA 1
ATOM 2029 C C . ALA A 1 264 ? 4.991 -11.768 -7.905 1.00 95.44 264 ALA A C 1
ATOM 2031 O O . ALA A 1 264 ? 6.078 -11.769 -8.475 1.00 95.44 264 ALA A O 1
ATOM 2032 N N . LEU A 1 265 ? 4.573 -12.825 -7.208 1.00 96.12 265 LEU A N 1
ATOM 2033 C CA . LEU A 1 265 ? 5.331 -14.073 -7.094 1.00 96.12 265 LEU A CA 1
ATOM 2034 C C . LEU A 1 265 ? 5.481 -14.784 -8.447 1.00 96.12 265 LEU A C 1
ATOM 2036 O O . LEU A 1 265 ? 6.559 -15.295 -8.763 1.00 96.12 265 LEU A O 1
ATOM 2040 N N . ARG A 1 266 ? 4.436 -14.780 -9.286 1.00 95.62 266 ARG A N 1
ATOM 2041 C CA . ARG A 1 266 ? 4.510 -15.296 -10.664 1.00 95.62 266 ARG A CA 1
ATOM 2042 C C . ARG A 1 266 ? 5.477 -14.474 -11.515 1.00 95.62 266 ARG A C 1
ATOM 2044 O O . ARG A 1 266 ? 6.310 -15.063 -12.202 1.00 95.62 266 ARG A O 1
ATOM 2051 N N . ALA A 1 267 ? 5.415 -13.144 -11.427 1.00 94.25 267 ALA A N 1
ATOM 2052 C CA . ALA A 1 267 ? 6.348 -12.243 -12.103 1.00 94.25 267 ALA A CA 1
ATOM 2053 C C . ALA A 1 267 ? 7.794 -12.452 -11.619 1.00 94.25 267 ALA A C 1
ATOM 2055 O O . ALA A 1 267 ? 8.704 -12.592 -12.432 1.00 94.25 267 ALA A O 1
ATOM 2056 N N . ALA A 1 268 ? 8.008 -12.568 -10.307 1.00 93.56 268 ALA A N 1
ATOM 2057 C CA . ALA A 1 268 ? 9.305 -12.854 -9.703 1.00 93.56 268 ALA A CA 1
ATOM 2058 C C . ALA A 1 268 ? 9.879 -14.191 -10.195 1.00 93.56 268 ALA A C 1
ATOM 2060 O O . ALA A 1 268 ? 11.034 -14.258 -10.612 1.00 93.56 268 ALA A O 1
ATOM 2061 N N . SER A 1 269 ? 9.064 -15.250 -10.206 1.00 94.12 269 SER A N 1
ATOM 2062 C CA . SER A 1 269 ? 9.455 -16.568 -10.719 1.00 94.12 269 SER A CA 1
ATOM 2063 C C . SER A 1 269 ? 9.799 -16.518 -12.209 1.00 94.12 269 SER A C 1
ATOM 2065 O O . SER A 1 269 ? 10.820 -17.063 -12.628 1.00 94.12 269 SER A O 1
ATOM 2067 N N . ALA A 1 270 ? 8.996 -15.808 -13.008 1.00 92.50 270 ALA A N 1
ATOM 2068 C CA . ALA A 1 270 ? 9.258 -15.592 -14.425 1.00 92.50 270 ALA A CA 1
ATOM 2069 C C . ALA A 1 270 ? 10.588 -14.853 -14.649 1.00 92.50 270 ALA A C 1
ATOM 2071 O O . ALA A 1 270 ? 11.396 -15.291 -15.464 1.00 92.50 270 ALA A O 1
ATOM 2072 N N . LEU A 1 271 ? 10.862 -13.803 -13.871 1.00 90.25 271 LEU A N 1
ATOM 2073 C CA . LEU A 1 271 ? 12.108 -13.041 -13.941 1.00 90.25 271 LEU A CA 1
ATOM 2074 C C . LEU A 1 271 ? 13.331 -13.888 -13.555 1.00 90.25 271 LEU A C 1
ATOM 2076 O O . LEU A 1 271 ? 14.340 -13.849 -14.255 1.00 90.25 271 LEU A O 1
ATOM 2080 N N . MET A 1 272 ? 13.245 -14.677 -12.479 1.00 88.56 272 MET A N 1
ATOM 2081 C CA . MET A 1 272 ? 14.338 -15.557 -12.042 1.00 88.56 272 MET A CA 1
ATOM 2082 C C . MET A 1 272 ? 14.628 -16.681 -13.044 1.00 88.56 272 MET A C 1
ATOM 2084 O O . MET A 1 272 ? 15.778 -17.075 -13.199 1.00 88.56 272 MET A O 1
ATOM 2088 N N . ARG A 1 273 ? 13.600 -17.180 -13.744 1.00 90.19 273 ARG A N 1
ATOM 2089 C CA . ARG A 1 273 ? 13.735 -18.214 -14.785 1.00 90.19 273 ARG A CA 1
ATOM 2090 C C . ARG A 1 273 ? 14.045 -17.653 -16.177 1.00 90.19 273 ARG A C 1
ATOM 2092 O O . ARG A 1 273 ? 14.174 -18.432 -17.113 1.00 90.19 273 ARG A O 1
ATOM 2099 N N . GLY A 1 274 ? 14.097 -16.330 -16.341 1.00 87.00 274 GLY A N 1
ATOM 2100 C CA . GLY A 1 274 ? 14.253 -15.693 -17.652 1.00 87.00 274 GLY A CA 1
ATOM 2101 C C . GLY A 1 274 ? 13.071 -15.922 -18.607 1.00 87.00 274 GLY A C 1
ATOM 2102 O O . GLY A 1 274 ? 13.251 -15.891 -19.819 1.00 87.00 274 GLY A O 1
ATOM 2103 N N . ASN A 1 275 ? 11.861 -16.171 -18.092 1.00 90.12 275 ASN A N 1
ATOM 2104 C CA . ASN A 1 275 ? 10.652 -16.320 -18.904 1.00 90.12 275 ASN A CA 1
ATOM 2105 C C . ASN A 1 275 ? 9.968 -14.960 -19.110 1.00 90.12 275 ASN A C 1
ATOM 2107 O O . ASN A 1 275 ? 9.072 -14.564 -18.363 1.00 90.12 275 ASN A O 1
ATOM 2111 N N . TRP A 1 276 ? 10.402 -14.241 -20.139 1.00 84.25 276 TRP A N 1
ATOM 2112 C CA . TRP A 1 276 ? 9.963 -12.871 -20.411 1.00 84.25 276 TRP A CA 1
ATOM 2113 C C . TRP A 1 276 ? 8.501 -12.777 -20.851 1.00 84.25 276 TRP A C 1
ATOM 2115 O O . TRP A 1 276 ? 7.797 -11.868 -20.423 1.00 84.25 276 TRP A O 1
ATOM 2125 N N . VAL A 1 277 ? 8.005 -13.756 -21.611 1.00 84.50 277 VAL A N 1
ATOM 2126 C CA . VAL A 1 277 ? 6.598 -13.808 -22.043 1.00 84.50 277 VAL A CA 1
ATOM 2127 C C . VAL A 1 277 ? 5.664 -13.852 -20.831 1.00 84.50 277 VAL A C 1
ATOM 2129 O O . VAL A 1 277 ? 4.737 -13.049 -20.717 1.00 84.50 277 VAL A O 1
ATOM 2132 N N . ARG A 1 278 ? 5.946 -14.739 -19.864 1.00 90.06 278 ARG A N 1
ATOM 2133 C CA . ARG A 1 278 ? 5.165 -14.820 -18.619 1.00 90.06 278 ARG A CA 1
ATOM 2134 C C . ARG A 1 278 ? 5.318 -13.579 -17.751 1.00 90.06 278 ARG A C 1
ATOM 2136 O O . ARG A 1 278 ? 4.350 -13.187 -17.106 1.00 90.06 278 ARG A O 1
ATOM 2143 N N . LEU A 1 279 ? 6.501 -12.963 -17.734 1.00 90.19 279 LEU A N 1
ATOM 2144 C CA . LEU A 1 279 ? 6.724 -11.715 -17.006 1.00 90.19 279 LEU A CA 1
ATOM 2145 C C . LEU A 1 279 ? 5.821 -10.598 -17.542 1.00 90.19 279 LEU A C 1
ATOM 2147 O O . LEU A 1 279 ? 5.172 -9.921 -16.752 1.00 90.19 279 LEU A O 1
ATOM 2151 N N . TRP A 1 280 ? 5.737 -10.433 -18.863 1.00 85.19 280 TRP A N 1
ATOM 2152 C CA . TRP A 1 280 ? 4.898 -9.406 -19.481 1.00 85.19 280 TRP A CA 1
ATOM 2153 C C . TRP A 1 280 ? 3.408 -9.679 -19.312 1.00 85.19 280 TRP A C 1
ATOM 2155 O O . TRP A 1 280 ? 2.656 -8.757 -19.003 1.00 85.19 280 TRP A O 1
ATOM 2165 N N . ALA A 1 281 ? 2.983 -10.938 -19.430 1.00 88.56 281 ALA A N 1
ATOM 2166 C CA . ALA A 1 281 ? 1.608 -11.324 -19.123 1.00 88.56 281 ALA A CA 1
ATOM 2167 C C . ALA A 1 281 ? 1.246 -10.996 -17.662 1.00 88.56 281 ALA A C 1
ATOM 2169 O O . ALA A 1 281 ? 0.197 -10.411 -17.398 1.00 88.56 281 ALA A O 1
ATOM 2170 N N . ALA A 1 282 ? 2.144 -11.302 -16.717 1.00 90.06 282 ALA A N 1
ATOM 2171 C CA . ALA A 1 282 ? 1.960 -10.950 -15.312 1.00 90.06 282 ALA A CA 1
ATOM 2172 C C . ALA A 1 282 ? 1.957 -9.429 -15.092 1.00 90.06 282 ALA A C 1
ATOM 2174 O O . ALA A 1 282 ? 1.132 -8.942 -14.329 1.00 90.06 282 ALA A O 1
ATOM 2175 N N . ALA A 1 283 ? 2.820 -8.677 -15.785 1.00 88.75 283 ALA A N 1
ATOM 2176 C CA . ALA A 1 283 ? 2.891 -7.219 -15.692 1.00 88.75 283 ALA A CA 1
ATOM 2177 C C . ALA A 1 283 ? 1.613 -6.526 -16.192 1.00 88.75 283 ALA A C 1
ATOM 2179 O O . ALA A 1 283 ? 1.178 -5.558 -15.579 1.00 88.75 283 ALA A O 1
ATOM 2180 N N . ARG A 1 284 ? 0.987 -7.031 -17.266 1.00 88.75 284 ARG A N 1
ATOM 2181 C CA . ARG A 1 284 ? -0.293 -6.507 -17.787 1.00 88.75 284 ARG A CA 1
ATOM 2182 C C . ARG A 1 284 ? -1.466 -6.759 -16.839 1.00 88.75 284 ARG A C 1
ATOM 2184 O O . ARG A 1 284 ? -2.401 -5.973 -16.809 1.00 88.75 284 ARG A O 1
ATOM 2191 N N . ALA A 1 285 ? -1.416 -7.856 -16.085 1.00 91.50 285 ALA A N 1
ATOM 2192 C CA . ALA A 1 285 ? -2.432 -8.204 -15.095 1.00 91.50 285 ALA A CA 1
ATOM 2193 C C . ALA A 1 285 ? -2.152 -7.612 -13.703 1.00 91.50 285 ALA A C 1
ATOM 2195 O O . ALA A 1 285 ? -2.966 -7.795 -12.796 1.00 91.50 285 ALA A O 1
ATOM 2196 N N . ALA A 1 286 ? -0.989 -6.984 -13.509 1.00 92.31 286 ALA A N 1
ATOM 2197 C CA . ALA A 1 286 ? -0.544 -6.508 -12.213 1.00 92.31 286 ALA A CA 1
ATOM 2198 C C . ALA A 1 286 ? -1.269 -5.217 -11.798 1.00 92.31 286 ALA A C 1
ATOM 2200 O O . ALA A 1 286 ? -1.587 -4.389 -12.654 1.00 92.31 286 ALA A O 1
ATOM 2201 N N . PRO A 1 287 ? -1.454 -4.998 -10.486 1.00 93.81 287 PRO A N 1
ATOM 2202 C CA . PRO A 1 287 ? -1.922 -3.719 -9.964 1.00 93.81 287 PRO A CA 1
ATOM 2203 C C . PRO A 1 287 ? -1.019 -2.543 -10.379 1.00 93.81 287 PRO A C 1
ATOM 2205 O O . PRO A 1 287 ? 0.172 -2.754 -10.647 1.00 93.81 287 PRO A O 1
ATOM 2208 N N . PRO A 1 288 ? -1.536 -1.301 -10.397 1.00 92.69 288 PRO A N 1
ATOM 2209 C CA . PRO A 1 288 ? -0.824 -0.142 -10.933 1.00 92.69 288 PRO A CA 1
ATOM 2210 C C . PRO A 1 288 ? 0.582 0.080 -10.357 1.00 92.69 288 PRO A C 1
ATOM 2212 O O . PRO A 1 288 ? 1.523 0.315 -11.117 1.00 92.69 288 PRO A O 1
ATOM 2215 N N . LEU A 1 289 ? 0.768 -0.005 -9.038 1.00 95.50 289 LEU A N 1
ATOM 2216 C CA . LEU A 1 289 ? 2.072 0.216 -8.408 1.00 95.50 289 LEU A CA 1
ATOM 2217 C C . LEU A 1 289 ? 3.059 -0.901 -8.766 1.00 95.50 289 LEU A C 1
ATOM 2219 O O . LEU A 1 289 ? 4.220 -0.630 -9.080 1.00 95.50 289 LEU A O 1
ATOM 2223 N N . VAL A 1 290 ? 2.593 -2.151 -8.784 1.00 96.19 290 VAL A N 1
ATOM 2224 C CA . VAL A 1 290 ? 3.400 -3.311 -9.187 1.00 96.19 290 VAL A CA 1
ATOM 2225 C C . VAL A 1 290 ? 3.810 -3.203 -10.656 1.00 96.19 290 VAL A C 1
ATOM 2227 O O . VAL A 1 290 ? 4.985 -3.390 -10.984 1.00 96.19 290 VAL A O 1
ATOM 2230 N N . ALA A 1 291 ? 2.873 -2.849 -11.537 1.00 93.38 291 ALA A N 1
ATOM 2231 C CA . ALA A 1 291 ? 3.135 -2.634 -12.954 1.00 93.38 291 ALA A CA 1
ATOM 2232 C C . ALA A 1 291 ? 4.198 -1.543 -13.165 1.00 93.38 291 ALA A C 1
ATOM 2234 O O . ALA A 1 291 ? 5.143 -1.747 -13.929 1.00 93.38 291 ALA A O 1
ATOM 2235 N N . ARG A 1 292 ? 4.122 -0.425 -12.429 1.00 92.25 292 ARG A N 1
ATOM 2236 C CA . ARG A 1 292 ? 5.132 0.648 -12.487 1.00 92.25 292 ARG A CA 1
ATOM 2237 C C . ARG A 1 292 ? 6.507 0.195 -11.994 1.00 92.25 292 ARG A C 1
ATOM 2239 O O . ARG A 1 292 ? 7.511 0.536 -12.615 1.00 92.25 292 ARG A O 1
ATOM 2246 N N . VAL A 1 293 ? 6.589 -0.604 -10.924 1.00 94.75 293 VAL A N 1
ATOM 2247 C CA . VAL A 1 293 ? 7.872 -1.179 -10.467 1.00 94.75 293 VAL A CA 1
ATOM 2248 C C . VAL A 1 293 ? 8.473 -2.101 -11.527 1.00 94.75 293 VAL A C 1
ATOM 2250 O O . VAL A 1 293 ? 9.671 -2.019 -11.811 1.00 94.75 293 VAL A O 1
ATOM 2253 N N . LEU A 1 294 ? 7.652 -2.948 -12.151 1.00 92.56 294 LEU A N 1
ATOM 2254 C CA . LEU A 1 294 ? 8.085 -3.813 -13.249 1.00 92.56 294 LEU A CA 1
ATOM 2255 C C . LEU A 1 294 ? 8.573 -2.993 -14.448 1.00 92.56 294 LEU A C 1
ATOM 2257 O O . LEU A 1 294 ? 9.621 -3.308 -15.006 1.00 92.56 294 LEU A O 1
ATOM 2261 N N . GLN A 1 295 ? 7.882 -1.906 -14.801 1.00 89.00 295 GLN A N 1
ATOM 2262 C CA . GLN A 1 295 ? 8.313 -0.976 -15.848 1.00 89.00 295 GLN A CA 1
ATOM 2263 C C . GLN A 1 295 ? 9.632 -0.272 -15.500 1.00 89.00 295 GLN A C 1
ATOM 2265 O O . GLN A 1 295 ? 10.506 -0.156 -16.359 1.00 89.00 295 GLN A O 1
ATOM 2270 N N . ALA A 1 296 ? 9.822 0.154 -14.247 1.00 87.94 296 ALA A N 1
ATOM 2271 C CA . ALA A 1 296 ? 11.069 0.768 -13.791 1.00 87.94 296 ALA A CA 1
ATOM 2272 C C . ALA A 1 296 ? 12.257 -0.209 -13.872 1.00 87.94 296 ALA A C 1
ATOM 2274 O O . ALA A 1 296 ? 13.363 0.187 -14.239 1.00 87.94 296 ALA A O 1
ATOM 2275 N N . GLY A 1 297 ? 12.025 -1.492 -13.583 1.00 85.50 297 GLY A N 1
ATOM 2276 C CA . GLY A 1 297 ? 13.023 -2.555 -13.729 1.00 85.50 297 GLY A CA 1
ATOM 2277 C C . GLY A 1 297 ? 13.145 -3.145 -15.141 1.00 85.50 297 GLY A C 1
ATOM 2278 O O . GLY A 1 297 ? 14.097 -3.880 -15.423 1.00 85.50 297 GLY A O 1
ATOM 2279 N N . ALA A 1 298 ? 12.221 -2.820 -16.052 1.00 85.44 298 ALA A N 1
ATOM 2280 C CA . ALA A 1 298 ? 12.172 -3.384 -17.399 1.00 85.44 298 ALA A CA 1
ATOM 2281 C C . ALA A 1 298 ? 13.479 -3.204 -18.191 1.00 85.44 298 ALA A C 1
ATOM 2283 O O . ALA A 1 298 ? 13.886 -4.161 -18.847 1.00 85.44 298 ALA A O 1
ATOM 2284 N N . PRO A 1 299 ? 14.201 -2.065 -18.133 1.00 83.19 299 PRO A N 1
ATOM 2285 C CA . PRO A 1 299 ? 15.463 -1.929 -18.856 1.00 83.19 299 PRO A CA 1
ATOM 2286 C C . PRO A 1 299 ? 16.543 -2.916 -18.389 1.00 83.19 299 PRO A C 1
ATOM 2288 O O . PRO A 1 299 ? 17.229 -3.514 -19.216 1.00 83.19 299 PRO A O 1
ATOM 2291 N N . ALA A 1 300 ? 16.674 -3.134 -17.076 1.00 83.00 300 ALA A N 1
ATOM 2292 C CA . ALA A 1 300 ? 17.639 -4.087 -16.525 1.00 83.00 300 ALA A CA 1
ATOM 2293 C C . ALA A 1 300 ? 17.249 -5.535 -16.862 1.00 83.00 300 ALA A C 1
ATOM 2295 O O . ALA A 1 300 ? 18.100 -6.344 -17.240 1.00 83.00 300 ALA A O 1
ATOM 2296 N N . ALA A 1 301 ? 15.953 -5.844 -16.774 1.00 83.06 301 ALA A N 1
ATOM 2297 C CA . ALA A 1 301 ? 15.371 -7.117 -17.184 1.00 83.06 301 ALA A CA 1
ATOM 2298 C C . ALA A 1 301 ? 15.617 -7.417 -18.673 1.00 83.06 301 ALA A C 1
ATOM 2300 O O . ALA A 1 301 ? 16.209 -8.446 -18.996 1.00 83.06 301 ALA A O 1
ATOM 2301 N N . ARG A 1 302 ? 15.267 -6.487 -19.571 1.00 84.25 302 ARG A N 1
ATOM 2302 C CA . ARG A 1 302 ? 15.508 -6.593 -21.020 1.00 84.25 302 ARG A CA 1
ATOM 2303 C C . ARG A 1 302 ? 16.993 -6.722 -21.346 1.00 84.25 302 ARG A C 1
ATOM 2305 O O . ARG A 1 302 ? 17.352 -7.527 -22.192 1.00 84.25 302 ARG A O 1
ATOM 2312 N N . GLY A 1 303 ? 17.869 -6.005 -20.640 1.00 83.38 303 GLY A N 1
ATOM 2313 C CA . GLY A 1 303 ? 19.315 -6.165 -20.797 1.00 83.38 303 GLY A CA 1
ATOM 2314 C C . GLY A 1 303 ? 19.792 -7.586 -20.471 1.00 83.38 303 GLY A C 1
ATOM 2315 O O . GLY A 1 303 ? 20.600 -8.145 -21.205 1.00 83.38 303 GLY A O 1
ATOM 2316 N N . ARG A 1 304 ? 19.270 -8.213 -19.404 1.00 82.69 304 ARG A N 1
ATOM 2317 C CA . ARG A 1 304 ? 19.565 -9.626 -19.082 1.00 82.69 304 ARG A CA 1
ATOM 2318 C C . ARG A 1 304 ? 19.007 -10.582 -20.135 1.00 82.69 304 ARG A C 1
ATOM 2320 O O . ARG A 1 304 ? 19.711 -11.503 -20.537 1.00 82.69 304 ARG A O 1
ATOM 2327 N N . ALA A 1 305 ? 17.779 -10.341 -20.585 1.00 84.31 305 ALA A N 1
ATOM 2328 C CA . ALA A 1 305 ? 17.122 -11.108 -21.638 1.00 84.31 305 ALA A CA 1
ATOM 2329 C C . ALA A 1 305 ? 17.935 -11.104 -22.936 1.00 84.31 305 ALA A C 1
ATOM 2331 O O . ALA A 1 305 ? 18.227 -12.158 -23.492 1.00 84.31 305 ALA A O 1
ATOM 2332 N N . ALA A 1 306 ? 18.360 -9.913 -23.362 1.00 84.62 306 ALA A N 1
ATOM 2333 C CA . ALA A 1 306 ? 19.164 -9.712 -24.555 1.00 84.62 306 ALA A CA 1
ATOM 2334 C C . ALA A 1 306 ? 20.495 -10.463 -24.473 1.00 84.62 306 ALA A C 1
ATOM 2336 O O . ALA A 1 306 ? 20.873 -11.138 -25.425 1.00 84.62 306 ALA A O 1
ATOM 2337 N N . ARG A 1 307 ? 21.170 -10.421 -23.315 1.00 83.12 307 ARG A N 1
ATOM 2338 C CA . ARG A 1 307 ? 22.406 -11.187 -23.091 1.00 83.12 307 ARG A CA 1
ATOM 2339 C C . ARG A 1 307 ? 22.190 -12.693 -23.181 1.00 83.12 307 ARG A C 1
ATOM 2341 O O . ARG A 1 307 ? 22.984 -13.380 -23.810 1.00 83.12 307 ARG A O 1
ATOM 2348 N N . ALA A 1 308 ? 21.127 -13.201 -22.561 1.00 85.25 308 ALA A N 1
ATOM 2349 C CA . ALA A 1 308 ? 20.812 -14.625 -22.601 1.00 85.25 308 ALA A CA 1
ATOM 2350 C C . ALA A 1 308 ? 20.487 -15.095 -24.029 1.00 85.25 308 ALA A C 1
ATOM 2352 O O . ALA A 1 308 ? 20.966 -16.143 -24.448 1.00 85.25 308 ALA A O 1
ATOM 2353 N N . ALA A 1 309 ? 19.728 -14.303 -24.792 1.00 84.69 309 ALA A N 1
ATOM 2354 C CA . ALA A 1 309 ? 19.426 -14.603 -26.187 1.00 84.69 309 ALA A CA 1
ATOM 2355 C C . ALA A 1 309 ? 20.684 -14.570 -27.067 1.00 84.69 309 ALA A C 1
ATOM 2357 O O . ALA A 1 309 ? 20.909 -15.507 -27.824 1.00 84.69 309 ALA A O 1
ATOM 2358 N N . ALA A 1 310 ? 21.532 -13.549 -26.915 1.00 81.56 310 ALA A N 1
ATOM 2359 C CA . ALA A 1 310 ? 22.787 -13.440 -27.658 1.00 81.56 310 ALA A CA 1
ATOM 2360 C C . ALA A 1 310 ? 23.738 -14.620 -27.394 1.00 81.56 310 ALA A C 1
ATOM 2362 O O . ALA A 1 310 ? 24.467 -15.031 -28.287 1.00 81.56 310 ALA A O 1
ATOM 2363 N N . ALA A 1 311 ? 23.719 -15.182 -26.180 1.00 83.00 311 ALA A N 1
ATOM 2364 C CA . ALA A 1 311 ? 24.508 -16.364 -25.836 1.00 83.00 311 ALA A CA 1
ATOM 2365 C C . ALA A 1 311 ? 23.903 -17.679 -26.364 1.00 83.00 311 ALA A C 1
ATOM 2367 O O . ALA A 1 311 ? 24.635 -18.635 -26.605 1.00 83.00 311 ALA A O 1
ATOM 2368 N N . ALA A 1 312 ? 22.577 -17.750 -26.506 1.00 85.56 312 ALA A N 1
ATOM 2369 C CA . ALA A 1 312 ? 21.866 -18.972 -26.884 1.00 85.56 312 ALA A CA 1
ATOM 2370 C C . ALA A 1 312 ? 21.654 -19.121 -28.399 1.00 85.56 312 ALA A C 1
ATOM 2372 O O . ALA A 1 312 ? 21.532 -20.241 -28.891 1.00 85.56 312 ALA A O 1
ATOM 2373 N N . TYR A 1 313 ? 21.595 -18.011 -29.137 1.00 85.31 313 TYR A N 1
ATOM 2374 C CA . TYR A 1 313 ? 21.241 -17.997 -30.553 1.00 85.31 313 TYR A CA 1
ATOM 2375 C C . TYR A 1 313 ? 22.329 -17.328 -31.380 1.00 85.31 313 TYR A C 1
ATOM 2377 O O . TYR A 1 313 ? 22.778 -16.237 -31.056 1.00 85.31 313 TYR A O 1
ATOM 2385 N N . ARG A 1 314 ? 22.695 -17.958 -32.499 1.00 84.81 314 ARG A N 1
ATOM 2386 C CA . ARG A 1 314 ? 23.615 -17.379 -33.491 1.00 84.81 314 ARG A CA 1
ATOM 2387 C C . ARG A 1 314 ? 22.906 -16.425 -34.454 1.00 84.81 314 ARG A C 1
ATOM 2389 O O . ARG A 1 314 ? 23.486 -15.444 -34.902 1.00 84.81 314 ARG A O 1
ATOM 2396 N N . VAL A 1 315 ? 21.652 -16.720 -34.788 1.00 83.81 315 VAL A N 1
ATOM 2397 C CA . VAL A 1 315 ? 20.793 -15.883 -35.632 1.00 83.81 315 VAL A CA 1
ATOM 2398 C C . VAL A 1 315 ? 19.396 -15.897 -35.025 1.00 83.81 315 VAL A C 1
ATOM 2400 O O . VAL A 1 315 ? 18.901 -16.965 -34.665 1.00 83.81 315 VAL A O 1
ATOM 2403 N N . LEU A 1 316 ? 18.781 -14.726 -34.879 1.00 84.44 316 LEU A N 1
ATOM 2404 C CA . LEU A 1 316 ? 17.425 -14.576 -34.365 1.00 84.44 316 LEU A CA 1
ATOM 2405 C C . LEU A 1 316 ? 16.701 -13.465 -35.143 1.00 84.44 316 LEU A C 1
ATOM 2407 O O . LEU A 1 316 ? 17.221 -12.346 -35.194 1.00 84.44 316 LEU A O 1
ATOM 2411 N N . PRO A 1 317 ? 15.505 -13.720 -35.702 1.00 85.69 317 PRO A N 1
ATOM 2412 C CA . PRO A 1 317 ? 14.742 -12.680 -36.382 1.00 85.69 317 PRO A CA 1
ATOM 2413 C C . PRO A 1 317 ? 14.437 -11.511 -35.441 1.00 85.69 317 PRO A C 1
ATOM 2415 O O . PRO A 1 317 ? 14.012 -11.724 -34.298 1.00 85.69 317 PRO A O 1
ATOM 2418 N N . LEU A 1 318 ? 14.622 -10.272 -35.910 1.00 80.00 318 LEU A N 1
ATOM 2419 C CA . LEU A 1 318 ? 14.466 -9.073 -35.072 1.00 80.00 318 LEU A CA 1
ATOM 2420 C C . LEU A 1 318 ? 13.053 -8.972 -34.490 1.00 80.00 318 LEU A C 1
ATOM 2422 O O . LEU A 1 318 ? 12.906 -8.628 -33.321 1.00 80.00 318 LEU A O 1
ATOM 2426 N N . GLY A 1 319 ? 12.028 -9.325 -35.271 1.00 80.31 319 GLY A N 1
ATOM 2427 C CA . GLY A 1 319 ? 10.637 -9.331 -34.811 1.00 80.31 319 GLY A CA 1
ATOM 2428 C C . GLY A 1 319 ? 10.404 -10.303 -33.652 1.00 80.31 319 GLY A C 1
ATOM 2429 O O . GLY A 1 319 ? 9.798 -9.933 -32.651 1.00 80.31 319 GLY A O 1
ATOM 2430 N N . VAL A 1 320 ? 10.968 -11.514 -33.726 1.00 84.25 320 VAL A N 1
ATOM 2431 C CA . VAL A 1 320 ? 10.882 -12.515 -32.645 1.00 84.25 320 VAL A CA 1
ATOM 2432 C C . VAL A 1 320 ? 11.627 -12.029 -31.403 1.00 84.25 320 VAL A C 1
ATOM 2434 O O . VAL A 1 320 ? 11.148 -12.196 -30.282 1.00 84.25 320 VAL A O 1
ATOM 2437 N N . PHE A 1 321 ? 12.784 -11.391 -31.587 1.00 84.69 321 PHE A N 1
ATOM 2438 C CA . PHE A 1 321 ? 13.556 -10.834 -30.483 1.00 84.69 321 PHE A CA 1
ATOM 2439 C C . PHE A 1 321 ? 12.851 -9.648 -29.811 1.00 84.69 321 PHE A C 1
ATOM 2441 O O . PHE A 1 321 ? 12.731 -9.616 -28.586 1.00 84.69 321 PHE A O 1
ATOM 2448 N N . ALA A 1 322 ? 12.339 -8.697 -30.594 1.00 83.44 322 ALA A N 1
ATOM 2449 C CA . ALA A 1 322 ? 11.564 -7.559 -30.106 1.00 83.44 322 ALA A CA 1
ATOM 2450 C C . ALA A 1 322 ? 10.288 -8.023 -29.386 1.00 83.44 322 ALA A C 1
ATOM 2452 O O . ALA A 1 322 ? 9.993 -7.538 -28.288 1.00 83.44 322 ALA A O 1
ATOM 2453 N N . GLY A 1 323 ? 9.610 -9.034 -29.938 1.00 82.06 323 GLY A N 1
ATOM 2454 C CA . GLY A 1 323 ? 8.479 -9.719 -29.316 1.00 82.06 323 GLY A CA 1
ATOM 2455 C C . GLY A 1 323 ? 8.819 -10.336 -27.969 1.00 82.06 323 GLY A C 1
ATOM 2456 O O . GLY A 1 323 ? 8.195 -10.026 -26.951 1.00 82.06 323 GLY A O 1
ATOM 2457 N N . ALA A 1 324 ? 9.896 -11.119 -27.912 1.00 82.81 324 ALA A N 1
ATOM 2458 C CA . ALA A 1 324 ? 10.379 -11.720 -26.672 1.00 82.81 324 ALA A CA 1
ATOM 2459 C C . ALA A 1 324 ? 10.764 -10.673 -25.606 1.00 82.81 324 ALA A C 1
ATOM 2461 O O . ALA A 1 324 ? 10.598 -10.916 -24.407 1.00 82.81 324 ALA A O 1
ATOM 2462 N N . LEU A 1 325 ? 11.247 -9.496 -26.019 1.00 82.69 325 LEU A N 1
ATOM 2463 C CA . LEU A 1 325 ? 11.579 -8.377 -25.128 1.00 82.69 325 LEU A CA 1
ATOM 2464 C C . LEU A 1 325 ? 10.372 -7.506 -24.738 1.00 82.69 325 LEU A C 1
ATOM 2466 O O . LEU A 1 325 ? 10.524 -6.603 -23.901 1.00 82.69 325 LEU A O 1
ATOM 2470 N N . GLY A 1 326 ? 9.188 -7.785 -25.291 1.00 78.75 326 GLY A N 1
ATOM 2471 C CA . GLY A 1 326 ? 7.973 -7.007 -25.070 1.00 78.75 326 GLY A CA 1
ATOM 2472 C C . GLY A 1 326 ? 8.119 -5.574 -25.575 1.00 78.75 326 GLY A C 1
ATOM 2473 O O . GLY A 1 326 ? 7.838 -4.632 -24.830 1.00 78.75 326 GLY A O 1
ATOM 2474 N N . LEU A 1 327 ? 8.663 -5.417 -26.783 1.00 80.12 327 LEU A N 1
ATOM 2475 C CA . LEU A 1 327 ? 8.783 -4.133 -27.478 1.00 80.12 327 LEU A CA 1
ATOM 2476 C C . LEU A 1 327 ? 7.658 -3.908 -28.500 1.00 80.12 327 LEU A C 1
ATOM 2478 O O . LEU A 1 327 ? 7.516 -2.800 -28.985 1.00 80.12 327 LEU A O 1
ATOM 2482 N N . GLU A 1 328 ? 6.804 -4.903 -28.744 1.00 71.06 328 GLU A N 1
ATOM 2483 C CA . GLU A 1 328 ? 5.686 -4.828 -29.695 1.00 71.06 328 GLU A CA 1
ATOM 2484 C C . GLU A 1 328 ? 4.749 -3.652 -29.365 1.00 71.06 328 GLU A C 1
ATOM 2486 O O . GLU A 1 328 ? 4.019 -3.682 -28.372 1.00 71.06 328 GLU A O 1
ATOM 2491 N N . GLY A 1 329 ? 4.786 -2.597 -30.181 1.00 62.88 329 GLY A N 1
ATOM 2492 C CA . GLY A 1 329 ? 3.880 -1.452 -30.033 1.00 62.88 329 GLY A CA 1
ATOM 2493 C C . GLY A 1 329 ? 4.358 -0.143 -30.659 1.00 62.88 329 GLY A C 1
ATOM 2494 O O . GLY A 1 329 ? 3.551 0.764 -30.850 1.00 62.88 329 GLY A O 1
ATOM 2495 N N . GLY A 1 330 ? 5.637 -0.016 -31.020 1.00 53.47 330 GLY A N 1
ATOM 2496 C CA . GLY A 1 330 ? 6.135 1.126 -31.783 1.00 53.47 330 GLY A CA 1
ATOM 2497 C C . GLY A 1 330 ? 6.645 0.647 -33.129 1.00 53.47 330 GLY A C 1
ATOM 2498 O O . GLY A 1 330 ? 7.623 -0.078 -33.151 1.00 53.47 330 GLY A O 1
ATOM 2499 N N . GLY A 1 331 ? 6.013 1.037 -34.243 1.00 53.25 331 GLY A N 1
ATOM 2500 C CA . GLY A 1 331 ? 6.407 0.592 -35.591 1.00 53.25 331 GLY A CA 1
ATOM 2501 C C . GLY A 1 331 ? 7.928 0.508 -35.805 1.00 53.25 331 GLY A C 1
ATOM 2502 O O . GLY A 1 331 ? 8.667 1.308 -35.233 1.00 53.25 331 GLY A O 1
ATOM 2503 N N . CYS A 1 332 ? 8.360 -0.463 -36.618 1.00 52.25 332 CYS A N 1
ATOM 2504 C CA . CYS A 1 332 ? 9.732 -0.961 -36.851 1.00 52.25 332 CYS A CA 1
ATOM 2505 C C . CYS A 1 332 ? 10.927 -0.072 -36.422 1.00 52.25 332 CYS A C 1
ATOM 2507 O O . CYS A 1 332 ? 11.858 -0.573 -35.794 1.00 52.25 332 CYS A O 1
ATOM 2509 N N . GLY A 1 333 ? 10.923 1.234 -36.708 1.00 59.91 333 GLY A N 1
ATOM 2510 C CA . GLY A 1 333 ? 11.976 2.167 -36.289 1.00 59.91 333 GLY A CA 1
ATOM 2511 C C . GLY A 1 333 ? 12.114 2.398 -34.771 1.00 59.91 333 GLY A C 1
ATOM 2512 O O . GLY A 1 333 ? 13.230 2.590 -34.286 1.00 59.91 333 GLY A O 1
ATOM 2513 N N . ARG A 1 334 ? 11.028 2.367 -33.984 1.00 58.97 334 ARG A N 1
ATOM 2514 C CA . ARG A 1 334 ? 11.106 2.577 -32.517 1.00 58.97 334 ARG A CA 1
ATOM 2515 C C . ARG A 1 334 ? 11.626 1.342 -31.792 1.00 58.97 334 ARG A C 1
ATOM 2517 O O . ARG A 1 334 ? 12.444 1.472 -30.877 1.00 58.97 334 ARG A O 1
ATOM 2524 N N . ASP A 1 335 ? 11.205 0.165 -32.240 1.00 63.50 335 ASP A N 1
ATOM 2525 C CA . ASP A 1 335 ? 11.677 -1.112 -31.710 1.00 63.50 335 ASP A CA 1
ATOM 2526 C C . ASP A 1 335 ? 13.175 -1.277 -31.969 1.00 63.50 335 ASP A C 1
ATOM 2528 O O . ASP A 1 335 ? 13.914 -1.643 -31.057 1.00 63.50 335 ASP A O 1
ATOM 2532 N N . ALA A 1 336 ? 13.654 -0.872 -33.150 1.00 64.31 336 ALA A N 1
ATOM 2533 C CA . ALA A 1 336 ? 15.077 -0.847 -33.475 1.00 64.31 336 ALA A CA 1
ATOM 2534 C C . ALA A 1 336 ? 15.891 0.046 -32.519 1.00 64.31 336 ALA A C 1
ATOM 2536 O O . ALA A 1 336 ? 16.934 -0.382 -32.026 1.00 64.31 336 ALA A O 1
ATOM 2537 N N . ALA A 1 337 ? 15.413 1.251 -32.181 1.00 69.88 337 ALA A N 1
ATOM 2538 C CA . ALA A 1 337 ? 16.098 2.145 -31.241 1.00 69.88 337 ALA A CA 1
ATOM 2539 C C . ALA A 1 337 ? 16.108 1.601 -29.798 1.00 69.88 337 ALA A C 1
ATOM 2541 O O . ALA A 1 337 ? 17.111 1.714 -29.089 1.00 69.88 337 ALA A O 1
ATOM 2542 N N . ALA A 1 338 ? 15.012 0.978 -29.356 1.00 66.62 338 ALA A N 1
ATOM 2543 C CA . ALA A 1 338 ? 14.923 0.363 -28.033 1.00 66.62 338 ALA A CA 1
ATOM 2544 C C . ALA A 1 338 ? 15.797 -0.899 -27.920 1.00 66.62 338 ALA A C 1
ATOM 2546 O O . ALA A 1 338 ? 16.494 -1.073 -26.916 1.00 66.62 338 ALA A O 1
ATOM 2547 N N . VAL A 1 339 ? 15.802 -1.741 -28.961 1.00 69.75 339 VAL A N 1
ATOM 2548 C CA . VAL A 1 339 ? 16.699 -2.897 -29.095 1.00 69.75 339 VAL A CA 1
ATOM 2549 C C . VAL A 1 339 ? 18.153 -2.431 -29.113 1.00 69.75 339 VAL A C 1
ATOM 2551 O O . VAL A 1 339 ? 18.953 -2.929 -28.323 1.00 69.75 339 VAL A O 1
ATOM 2554 N N . ARG A 1 340 ? 18.485 -1.412 -29.914 1.00 75.56 340 ARG A N 1
ATOM 2555 C CA . ARG A 1 340 ? 19.807 -0.766 -29.952 1.00 75.56 340 ARG A CA 1
ATOM 2556 C C . ARG A 1 340 ? 20.238 -0.295 -28.568 1.00 75.56 340 ARG A C 1
ATOM 2558 O O . ARG A 1 340 ? 21.300 -0.680 -28.098 1.00 75.56 340 ARG A O 1
ATOM 2565 N N . ALA A 1 341 ? 19.403 0.471 -27.870 1.00 71.62 341 ALA A N 1
ATOM 2566 C CA . ALA A 1 341 ? 19.723 0.976 -26.535 1.00 71.62 341 ALA A CA 1
ATOM 2567 C C . ALA A 1 341 ? 19.874 -0.139 -25.482 1.00 71.62 341 ALA A C 1
ATOM 2569 O O . ALA A 1 341 ? 20.579 0.045 -24.485 1.00 71.62 341 ALA A O 1
ATOM 2570 N N . ALA A 1 342 ? 19.195 -1.277 -25.661 1.00 68.06 342 ALA A N 1
ATOM 2571 C CA . ALA A 1 342 ? 19.364 -2.457 -24.817 1.00 68.06 342 ALA A CA 1
ATOM 2572 C C . ALA A 1 342 ? 20.677 -3.196 -25.127 1.00 68.06 342 ALA A C 1
ATOM 2574 O O . ALA A 1 342 ? 21.374 -3.600 -24.194 1.00 68.06 342 ALA A O 1
ATOM 2575 N N . LEU A 1 343 ? 21.031 -3.330 -26.410 1.00 70.12 343 LEU A N 1
ATOM 2576 C CA . LEU A 1 343 ? 22.281 -3.937 -26.873 1.00 70.12 343 LEU A CA 1
ATOM 2577 C C . LEU A 1 343 ? 23.504 -3.090 -26.501 1.00 70.12 343 LEU A C 1
ATOM 2579 O O . LEU A 1 343 ? 24.473 -3.641 -25.990 1.00 70.12 343 LEU A O 1
ATOM 2583 N N . GLU A 1 344 ? 23.442 -1.765 -26.648 1.00 71.31 344 GLU A N 1
ATOM 2584 C CA . GLU A 1 344 ? 24.513 -0.850 -26.220 1.00 71.31 344 GLU A CA 1
ATOM 2585 C C . GLU A 1 344 ? 24.759 -0.943 -24.713 1.00 71.31 344 GLU A C 1
ATOM 2587 O O . GLU A 1 344 ? 25.888 -1.106 -24.272 1.00 71.31 344 GLU A O 1
ATOM 2592 N N . ARG A 1 345 ? 23.706 -0.974 -23.888 1.00 68.06 345 ARG A N 1
ATOM 2593 C CA . ARG A 1 345 ? 23.868 -1.204 -22.439 1.00 68.06 345 ARG A CA 1
ATOM 2594 C C . ARG A 1 345 ? 24.414 -2.590 -22.105 1.00 68.06 345 ARG A C 1
ATOM 2596 O O . ARG A 1 345 ? 24.979 -2.806 -21.031 1.00 68.06 345 ARG A O 1
ATOM 2603 N N . ALA A 1 346 ? 24.194 -3.560 -22.984 1.00 65.00 346 ALA A N 1
ATOM 2604 C CA . ALA A 1 346 ? 24.749 -4.891 -22.830 1.00 65.00 346 ALA A CA 1
ATOM 2605 C C . ALA A 1 346 ? 26.214 -4.963 -23.296 1.00 65.00 346 ALA A C 1
ATOM 2607 O O . ALA A 1 346 ? 26.941 -5.797 -22.765 1.00 65.00 346 ALA A O 1
ATOM 2608 N N . LYS A 1 347 ? 26.664 -4.080 -24.198 1.00 68.94 347 LYS A N 1
ATOM 2609 C CA . LYS A 1 347 ? 28.035 -4.001 -24.738 1.00 68.94 347 LYS A CA 1
ATOM 2610 C C . LYS A 1 347 ? 29.097 -3.885 -23.654 1.00 68.94 347 LYS A C 1
ATOM 2612 O O . LYS A 1 347 ? 30.072 -4.632 -23.699 1.00 68.94 347 LYS A O 1
ATOM 2617 N N . ASP A 1 348 ? 28.845 -3.057 -22.640 1.00 64.62 348 ASP A N 1
ATOM 2618 C CA . ASP A 1 348 ? 29.747 -2.870 -21.494 1.00 64.62 348 ASP A CA 1
ATOM 2619 C C . ASP A 1 348 ? 30.000 -4.172 -20.711 1.00 64.62 348 ASP A C 1
ATOM 2621 O O . ASP A 1 348 ? 30.985 -4.286 -19.990 1.00 64.62 348 ASP A O 1
ATOM 2625 N N . ASN A 1 349 ? 29.123 -5.174 -20.858 1.00 58.38 349 ASN A N 1
ATOM 2626 C CA . ASN A 1 349 ? 29.183 -6.440 -20.126 1.00 58.38 349 ASN A CA 1
ATOM 2627 C C . ASN A 1 349 ? 29.349 -7.686 -21.021 1.00 58.38 349 ASN A C 1
ATOM 2629 O O . ASN A 1 349 ? 29.759 -8.729 -20.523 1.00 58.38 349 ASN A O 1
ATOM 2633 N N . LEU A 1 350 ? 29.003 -7.614 -22.313 1.00 56.12 350 LEU A N 1
ATOM 2634 C CA . LEU A 1 350 ? 29.085 -8.724 -23.280 1.00 56.12 350 LEU A CA 1
ATOM 2635 C C . LEU A 1 350 ? 30.455 -8.832 -23.965 1.00 56.12 350 LEU A C 1
ATOM 2637 O O . LEU A 1 350 ? 30.724 -9.821 -24.643 1.00 56.12 350 LEU A O 1
ATOM 2641 N N . GLY A 1 351 ? 31.315 -7.824 -23.808 1.00 59.25 351 GLY A N 1
ATOM 2642 C CA . GLY A 1 351 ? 32.523 -7.677 -24.613 1.00 59.25 351 GLY A CA 1
ATOM 2643 C C . GLY A 1 351 ? 32.211 -7.010 -25.957 1.00 59.25 351 GLY A C 1
ATOM 2644 O O . GLY A 1 351 ? 31.205 -7.289 -26.612 1.00 59.25 351 GLY A O 1
ATOM 2645 N N . SER A 1 352 ? 33.095 -6.107 -26.378 1.00 58.53 352 SER A N 1
ATOM 2646 C CA . SER A 1 352 ? 32.910 -5.185 -27.509 1.00 58.53 352 SER A CA 1
ATOM 2647 C C . SER A 1 352 ? 32.613 -5.856 -28.857 1.00 58.53 352 SER A C 1
ATOM 2649 O O . SER A 1 352 ? 31.976 -5.236 -29.708 1.00 58.53 352 SER A O 1
ATOM 2651 N N . ARG A 1 353 ? 33.014 -7.121 -29.049 1.00 60.22 353 ARG A N 1
ATOM 2652 C CA . ARG A 1 353 ? 32.830 -7.859 -30.312 1.00 60.22 353 ARG A CA 1
ATOM 2653 C C . ARG A 1 353 ? 31.373 -8.204 -30.633 1.00 60.22 353 ARG A C 1
ATOM 2655 O O . ARG A 1 353 ? 30.986 -8.109 -31.792 1.00 60.22 353 ARG A O 1
ATOM 2662 N N . TRP A 1 354 ? 30.564 -8.560 -29.635 1.00 60.56 354 TRP A N 1
ATOM 2663 C CA . TRP A 1 354 ? 29.205 -9.071 -29.865 1.00 60.56 354 TRP A CA 1
ATOM 2664 C C . TRP A 1 354 ? 28.200 -7.963 -30.182 1.00 60.56 354 TRP A C 1
ATOM 2666 O O . TRP A 1 354 ? 27.336 -8.124 -31.040 1.00 60.56 354 TRP A O 1
ATOM 2676 N N . ALA A 1 355 ? 28.319 -6.819 -29.504 1.00 60.56 355 ALA A N 1
ATOM 2677 C CA . ALA A 1 355 ? 27.390 -5.711 -29.698 1.00 60.56 355 ALA A CA 1
ATOM 2678 C C . ALA A 1 355 ? 27.620 -4.985 -31.031 1.00 60.56 355 ALA A C 1
ATOM 2680 O O . ALA A 1 355 ? 26.649 -4.581 -31.662 1.00 60.56 355 ALA A O 1
ATOM 2681 N N . GLY A 1 356 ? 28.877 -4.851 -31.479 1.00 61.59 356 GLY A N 1
ATOM 2682 C CA . GLY A 1 356 ? 29.216 -4.117 -32.706 1.00 61.59 356 GLY A CA 1
ATOM 2683 C C . GLY A 1 356 ? 28.494 -4.653 -33.944 1.00 61.59 356 GLY A C 1
ATOM 2684 O O . GLY A 1 356 ? 27.843 -3.891 -34.649 1.00 61.59 356 GLY A O 1
ATOM 2685 N N . VAL A 1 357 ? 28.498 -5.976 -34.134 1.00 59.56 357 VAL A N 1
ATOM 2686 C CA . VAL A 1 357 ? 27.891 -6.625 -35.313 1.00 59.56 357 VAL A CA 1
ATOM 2687 C C . VAL A 1 357 ? 26.366 -6.462 -35.349 1.00 59.56 357 VAL A C 1
ATOM 2689 O O . VAL A 1 357 ? 25.782 -6.260 -36.414 1.00 59.56 357 VAL A O 1
ATOM 2692 N N . ALA A 1 358 ? 25.704 -6.525 -34.192 1.00 61.12 358 ALA A N 1
ATOM 2693 C CA . ALA A 1 358 ? 24.256 -6.339 -34.111 1.00 61.12 358 ALA A CA 1
ATOM 2694 C C . ALA A 1 358 ? 23.844 -4.871 -34.343 1.00 61.12 358 ALA A C 1
ATOM 2696 O O . ALA A 1 358 ? 22.796 -4.610 -34.932 1.00 61.12 358 ALA A O 1
ATOM 2697 N N . LEU A 1 359 ? 24.670 -3.915 -33.906 1.00 64.56 359 LEU A N 1
ATOM 2698 C CA . LEU A 1 359 ? 24.426 -2.477 -34.062 1.00 64.56 359 LEU A CA 1
ATOM 2699 C C . LEU A 1 359 ? 24.637 -1.994 -35.501 1.00 64.56 359 LEU A C 1
ATOM 2701 O O . LEU A 1 359 ? 23.809 -1.230 -35.998 1.00 64.56 359 LEU A O 1
ATOM 2705 N N . GLU A 1 360 ? 25.681 -2.492 -36.171 1.00 62.81 360 GLU A N 1
ATOM 2706 C CA . GLU A 1 360 ? 25.977 -2.196 -37.580 1.00 62.81 360 GLU A CA 1
ATOM 2707 C C . GLU A 1 360 ? 24.834 -2.632 -38.508 1.00 62.81 360 GLU A C 1
ATOM 2709 O O . GLU A 1 360 ? 24.451 -1.895 -39.414 1.00 62.81 360 GLU A O 1
ATOM 2714 N N . ARG A 1 361 ? 24.220 -3.796 -38.252 1.00 60.91 361 ARG A N 1
ATOM 2715 C CA . ARG A 1 361 ? 23.059 -4.262 -39.031 1.00 60.91 361 ARG A CA 1
ATOM 2716 C C . ARG A 1 361 ? 21.809 -3.419 -38.817 1.00 60.91 361 ARG A C 1
ATOM 2718 O O . ARG A 1 361 ? 21.083 -3.165 -39.773 1.00 60.91 361 ARG A O 1
ATOM 2725 N N . LEU A 1 362 ? 21.587 -2.946 -37.589 1.00 63.00 362 LEU A N 1
ATOM 2726 C CA . LEU A 1 362 ? 20.495 -2.017 -37.296 1.00 63.00 362 LEU A CA 1
ATOM 2727 C C . LEU A 1 362 ? 20.687 -0.657 -37.998 1.00 63.00 362 LEU A C 1
ATOM 2729 O O . LEU A 1 362 ? 19.694 -0.019 -38.328 1.00 63.00 362 LEU A O 1
ATOM 2733 N N . ASP A 1 363 ? 21.929 -0.218 -38.249 1.00 68.56 363 ASP A N 1
ATOM 2734 C CA . ASP A 1 363 ? 22.218 1.015 -39.010 1.00 68.56 363 ASP A CA 1
ATOM 2735 C C . ASP A 1 363 ? 22.075 0.833 -40.527 1.00 68.56 363 ASP A C 1
ATOM 2737 O O . ASP A 1 363 ? 21.728 1.780 -41.228 1.00 68.56 363 ASP A O 1
ATOM 2741 N N . GLY A 1 364 ? 22.291 -0.383 -41.036 1.00 67.94 364 GLY A N 1
ATOM 2742 C CA . GLY A 1 364 ? 22.177 -0.707 -42.462 1.00 67.94 364 GLY A CA 1
ATOM 2743 C C . GLY A 1 364 ? 20.746 -0.819 -43.002 1.00 67.94 364 GLY A C 1
ATOM 2744 O O . GLY A 1 364 ? 20.576 -1.067 -44.191 1.00 67.94 364 GLY A O 1
ATOM 2745 N N . GLY A 1 365 ? 19.717 -0.669 -42.158 1.00 60.78 365 GLY A N 1
ATOM 2746 C CA . GLY A 1 365 ? 18.304 -0.789 -42.550 1.00 60.78 365 GLY A CA 1
ATOM 2747 C C . GLY A 1 365 ? 17.821 -2.224 -42.805 1.00 60.78 365 GLY A C 1
ATOM 2748 O O . GLY A 1 365 ? 16.645 -2.429 -43.105 1.00 60.78 365 GLY A O 1
ATOM 2749 N N . ASP A 1 366 ? 18.698 -3.218 -42.647 1.00 59.69 366 ASP A N 1
ATOM 2750 C CA . ASP A 1 366 ? 18.404 -4.629 -42.891 1.00 59.69 366 ASP A CA 1
ATOM 2751 C C . ASP A 1 366 ? 17.846 -5.272 -41.609 1.00 59.69 366 ASP A C 1
ATOM 2753 O O . ASP A 1 366 ? 18.531 -5.927 -40.821 1.00 59.69 366 ASP A O 1
ATOM 2757 N N . CYS A 1 367 ? 16.572 -4.981 -41.342 1.00 60.62 367 CYS A N 1
ATOM 2758 C CA . CYS A 1 367 ? 15.891 -5.289 -40.082 1.00 60.62 367 CYS A CA 1
ATOM 2759 C C . CYS A 1 367 ? 15.400 -6.742 -39.961 1.00 60.62 367 CYS A C 1
ATOM 2761 O O . CYS A 1 367 ? 14.686 -7.049 -39.007 1.00 60.62 367 CYS A O 1
ATOM 2763 N N . ALA A 1 368 ? 15.707 -7.629 -40.912 1.00 65.31 368 ALA A N 1
ATOM 2764 C CA . ALA A 1 368 ? 15.151 -8.982 -40.907 1.00 65.31 368 ALA A CA 1
ATOM 2765 C C . ALA A 1 368 ? 15.741 -9.843 -39.773 1.00 65.31 368 ALA A C 1
ATOM 2767 O O . ALA A 1 368 ? 14.989 -10.392 -38.963 1.00 65.31 368 ALA A O 1
ATOM 2768 N N . ASP A 1 369 ? 17.074 -9.876 -39.642 1.00 70.50 369 ASP A N 1
ATOM 2769 C CA . ASP A 1 369 ? 17.770 -10.841 -38.782 1.00 70.50 369 ASP A CA 1
ATOM 2770 C C . ASP A 1 369 ? 18.922 -10.239 -37.959 1.00 70.50 369 ASP A C 1
ATOM 2772 O O . ASP A 1 369 ? 19.892 -9.682 -38.490 1.00 70.50 369 ASP A O 1
ATOM 2776 N N . LEU A 1 370 ? 18.886 -10.465 -36.641 1.00 67.75 370 LEU A N 1
ATOM 2777 C CA . LEU A 1 370 ? 20.024 -10.233 -35.752 1.00 67.75 370 LEU A CA 1
ATOM 2778 C C . LEU A 1 370 ? 20.960 -11.441 -35.819 1.00 67.75 370 LEU A C 1
ATOM 2780 O O . LEU A 1 370 ? 20.574 -12.555 -35.468 1.00 67.75 370 LEU A O 1
ATOM 2784 N N . ALA A 1 371 ? 22.204 -11.221 -36.238 1.00 69.69 371 ALA A N 1
ATOM 2785 C CA . ALA A 1 371 ? 23.259 -12.221 -36.122 1.00 69.69 371 ALA A CA 1
ATOM 2786 C C . ALA A 1 371 ? 24.140 -11.910 -34.907 1.00 69.69 371 ALA A C 1
ATOM 2788 O O . ALA A 1 371 ? 24.704 -10.821 -34.806 1.00 69.69 371 ALA A O 1
ATOM 2789 N N . PHE A 1 372 ? 24.281 -12.888 -34.020 1.00 65.44 372 PHE A N 1
ATOM 2790 C CA . PHE A 1 372 ? 25.205 -12.881 -32.892 1.00 65.44 372 PHE A CA 1
ATOM 2791 C C . PHE A 1 372 ? 26.405 -13.762 -33.282 1.00 65.44 372 PHE A C 1
ATOM 2793 O O . PHE A 1 372 ? 26.223 -14.923 -33.658 1.00 65.44 372 PHE A O 1
ATOM 2800 N N . ARG A 1 373 ? 27.619 -13.196 -33.304 1.00 59.38 373 ARG A N 1
ATOM 2801 C CA . ARG A 1 373 ? 28.840 -13.865 -33.793 1.00 59.38 373 ARG A CA 1
ATOM 2802 C C . ARG A 1 373 ? 29.809 -14.245 -32.696 1.00 59.38 373 ARG A C 1
ATOM 2804 O O . ARG A 1 373 ? 30.279 -13.304 -32.020 1.00 59.38 373 ARG A O 1
#